Protein AF-A0AAV2PZB2-F1 (afdb_monomer)

Secondary structure (DSSP, 8-state):
-----EEEEEEEEEESSS----EEEEEEEETTT---BSSGGGPPEEEEEE-TT--TTSS-TTS--GGGTTTEEEEEES--SS-HHHHHHHHHHTT-SEEEEESSPP-----S---SEEEEE-HHHHHHHHSSSSEEEEEE--TTHHHHHHHHHHHHHHHHHHHHHHHHHHHHHHHHTT-

Nearest PDB structures (foldseek):
  7eox-assembly2_B  TM=6.757E-01  e=2.616E-04  Euphorbia resinifera
  3icu-assembly1_A-2  TM=6.081E-01  e=8.387E-05  Homo sapiens
  3i74-assembly1_A  TM=5.694E-01  e=3.490E-03  Solanum lycopersicum
  3i74-assembly1_B  TM=5.393E-01  e=5.432E-03  Solanum lycopersicum
  3i6s-assembly1_B  TM=5.201E-01  e=7.451E-03  Solanum lycopersicum

Radius of gyration: 23.56 Å; Cα contacts (8 Å, |Δi|>4): 289; chains: 1; bounding box: 70×25×71 Å

Solvent-accessible surface area (backbone atoms only — not comparable to full-atom values): 10134 Å² total; per-residue (Å²): 127,69,80,84,50,75,37,79,34,36,35,41,32,35,48,72,69,98,51,87,63,67,46,79,40,72,26,40,28,36,62,85,47,24,85,53,22,60,46,79,90,66,39,63,68,28,42,68,35,88,38,67,88,55,64,76,73,48,92,65,80,80,82,68,66,57,82,72,38,49,58,14,34,35,33,33,59,27,73,69,97,53,58,68,64,60,51,48,50,52,42,48,74,39,46,25,55,23,41,33,28,27,59,57,85,59,82,85,84,63,79,71,92,61,94,43,32,42,34,36,32,47,60,72,55,52,54,62,52,65,72,44,96,48,40,29,40,20,44,33,33,50,82,52,68,66,52,52,60,53,49,53,54,51,52,52,52,49,55,53,50,52,50,52,52,53,53,50,51,51,54,57,54,54,60,67,77,72,115

Mean predicted aligned error: 10.5 Å

Structure (mmCIF, N/CA/C/O backbone):
data_AF-A0AAV2PZB2-F1
#
_entry.id   AF-A0AAV2PZB2-F1
#
loop_
_atom_site.group_PDB
_atom_site.id
_atom_site.type_symbol
_atom_site.label_atom_id
_atom_site.label_alt_id
_atom_site.label_comp_id
_atom_site.label_asym_id
_atom_site.label_entity_id
_atom_site.label_seq_id
_atom_site.pdbx_PDB_ins_code
_atom_site.Cartn_x
_atom_site.Cartn_y
_atom_site.Cartn_z
_atom_site.occupancy
_atom_site.B_iso_or_equiv
_atom_site.auth_seq_id
_atom_site.auth_comp_id
_atom_site.auth_asym_id
_atom_site.auth_atom_id
_atom_site.pdbx_PDB_model_num
ATOM 1 N N . ALA A 1 1 ? 17.467 -8.926 14.192 1.00 48.28 1 ALA A N 1
ATOM 2 C CA . ALA A 1 1 ? 16.341 -8.053 13.811 1.00 48.28 1 ALA A CA 1
ATOM 3 C C . ALA A 1 1 ? 15.966 -8.369 12.369 1.00 48.28 1 ALA A C 1
ATOM 5 O O . ALA A 1 1 ? 16.869 -8.411 11.539 1.00 48.28 1 ALA A O 1
ATOM 6 N N . ARG A 1 2 ? 14.695 -8.672 12.068 1.00 50.72 2 ARG A N 1
ATOM 7 C CA . ARG A 1 2 ? 14.239 -8.742 10.672 1.00 50.72 2 ARG A CA 1
ATOM 8 C C . ARG A 1 2 ? 14.172 -7.303 10.157 1.00 50.72 2 ARG A C 1
ATOM 10 O O . ARG A 1 2 ? 13.574 -6.456 10.806 1.00 50.72 2 ARG A O 1
ATOM 17 N N . SER A 1 3 ? 14.856 -7.016 9.055 1.00 58.94 3 SER A N 1
ATOM 18 C CA . SER A 1 3 ? 14.742 -5.725 8.377 1.00 58.94 3 SER A CA 1
ATOM 19 C C . SER A 1 3 ? 13.502 -5.781 7.494 1.00 58.94 3 SER A C 1
ATOM 21 O O . SER A 1 3 ? 13.347 -6.714 6.705 1.00 58.94 3 SER A O 1
ATOM 23 N N . TYR A 1 4 ? 12.591 -4.831 7.673 1.00 68.69 4 TYR A N 1
ATOM 24 C CA . TYR A 1 4 ? 11.436 -4.693 6.802 1.00 68.69 4 TYR A CA 1
ATOM 25 C C . TYR A 1 4 ? 11.859 -4.020 5.496 1.00 68.69 4 TYR A C 1
ATOM 27 O O . TYR A 1 4 ? 12.285 -2.866 5.498 1.00 68.69 4 TYR A O 1
ATOM 35 N N . ASP A 1 5 ? 11.762 -4.769 4.396 1.00 77.44 5 ASP A N 1
ATOM 36 C CA . ASP A 1 5 ? 12.094 -4.299 3.051 1.00 77.44 5 ASP A CA 1
ATOM 37 C C . ASP A 1 5 ? 10.873 -3.602 2.435 1.00 77.44 5 ASP A C 1
ATOM 39 O O . ASP A 1 5 ? 9.826 -4.221 2.201 1.00 77.44 5 ASP A O 1
ATOM 43 N N . TRP A 1 6 ? 10.996 -2.295 2.218 1.00 81.00 6 TRP A N 1
ATOM 44 C CA . TRP A 1 6 ? 9.964 -1.486 1.581 1.00 81.00 6 TRP A CA 1
ATOM 45 C C . TRP A 1 6 ? 10.167 -1.491 0.076 1.00 81.00 6 TRP A C 1
ATOM 47 O O . TRP A 1 6 ? 11.199 -1.040 -0.422 1.00 81.00 6 TRP A O 1
ATOM 57 N N . ARG A 1 7 ? 9.149 -1.927 -0.663 1.00 84.69 7 ARG A N 1
ATOM 58 C CA . ARG A 1 7 ? 9.173 -1.936 -2.127 1.00 84.69 7 ARG A CA 1
ATOM 59 C C . ARG A 1 7 ? 8.118 -1.015 -2.695 1.00 84.69 7 ARG A C 1
ATOM 61 O O . ARG A 1 7 ? 7.058 -0.819 -2.105 1.00 84.69 7 ARG A O 1
ATOM 68 N N . ALA A 1 8 ? 8.428 -0.434 -3.846 1.00 86.50 8 ALA A N 1
ATOM 69 C CA . ALA A 1 8 ? 7.443 0.294 -4.624 1.00 86.50 8 ALA A CA 1
ATOM 70 C C . ALA A 1 8 ? 6.483 -0.698 -5.292 1.00 86.50 8 ALA A C 1
ATOM 72 O O . ALA A 1 8 ? 6.887 -1.764 -5.758 1.00 86.50 8 ALA A O 1
ATOM 73 N N . GLY A 1 9 ? 5.215 -0.327 -5.334 1.00 87.69 9 GLY A N 1
ATOM 74 C CA . GLY A 1 9 ? 4.161 -1.025 -6.044 1.00 87.69 9 GLY A CA 1
ATOM 75 C C . GLY A 1 9 ? 3.128 -0.034 -6.563 1.00 87.69 9 GLY A C 1
ATOM 76 O O . GLY A 1 9 ? 3.238 1.185 -6.384 1.00 87.69 9 GLY A O 1
ATOM 77 N N . ILE A 1 10 ? 2.109 -0.586 -7.199 1.00 89.38 10 ILE A N 1
ATOM 78 C CA . ILE A 1 10 ? 0.967 0.130 -7.736 1.00 89.38 10 ILE A CA 1
ATOM 79 C C . ILE A 1 10 ? -0.262 -0.249 -6.909 1.00 89.38 10 ILE A C 1
ATOM 81 O O . ILE A 1 10 ? -0.540 -1.418 -6.652 1.00 89.38 10 ILE A O 1
ATOM 85 N N . LEU A 1 11 ? -1.013 0.757 -6.491 1.00 90.31 11 LEU A N 1
ATOM 86 C CA . LEU A 1 11 ? -2.336 0.609 -5.920 1.00 90.31 11 LEU A CA 1
ATOM 87 C C . LEU A 1 11 ? -3.348 0.924 -7.021 1.00 90.31 11 LEU A C 1
ATOM 89 O O . LEU A 1 11 ? -3.515 2.087 -7.399 1.00 90.31 11 LEU A O 1
ATOM 93 N N . ASN A 1 12 ? -3.990 -0.113 -7.546 1.00 91.06 12 ASN A N 1
ATOM 94 C C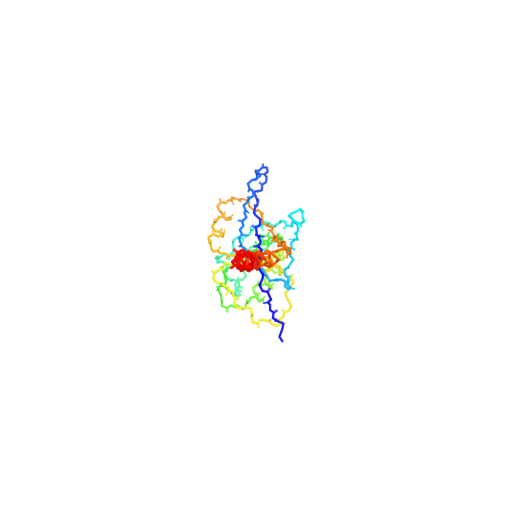A . ASN A 1 12 ? -5.065 0.032 -8.518 1.00 91.06 12 ASN A CA 1
ATOM 95 C C . ASN A 1 12 ? -6.346 0.357 -7.763 1.00 91.06 12 ASN A C 1
ATOM 97 O O . ASN A 1 12 ? -6.714 -0.368 -6.844 1.00 91.06 12 ASN A O 1
ATOM 101 N N . SER A 1 13 ? -7.024 1.433 -8.144 1.00 90.00 13 SER A N 1
ATOM 102 C CA . SER A 1 13 ? -8.353 1.764 -7.653 1.00 90.00 13 SER A CA 1
ATOM 103 C C . SER A 1 13 ? -9.385 1.560 -8.749 1.00 90.00 13 SER A C 1
ATOM 105 O O . SER A 1 13 ? -9.132 1.884 -9.909 1.00 90.00 13 SER A O 1
ATOM 107 N N . ARG A 1 14 ? -10.553 1.038 -8.382 1.00 87.81 14 ARG A N 1
ATOM 108 C CA . ARG A 1 14 ? -11.705 0.894 -9.276 1.00 87.81 14 ARG A CA 1
ATOM 109 C C . ARG A 1 14 ? -12.980 1.343 -8.573 1.00 87.81 14 ARG A C 1
ATOM 111 O O . ARG A 1 14 ? -13.103 1.185 -7.358 1.00 87.81 14 ARG A O 1
ATOM 118 N N . GLY A 1 15 ? -13.905 1.920 -9.335 1.00 80.25 15 GLY A N 1
ATOM 119 C CA . GLY A 1 15 ? -15.236 2.257 -8.834 1.00 80.25 15 GLY A CA 1
ATOM 120 C C . GLY A 1 15 ? -16.069 1.001 -8.573 1.00 80.25 15 GLY A C 1
ATOM 121 O O . GLY A 1 15 ? -15.921 -0.009 -9.264 1.00 80.25 15 GLY A O 1
ATOM 122 N N . PHE A 1 16 ? -16.945 1.058 -7.574 1.00 67.81 16 PHE A N 1
ATOM 123 C CA . PHE A 1 16 ? -17.898 -0.010 -7.291 1.00 67.81 16 PHE A CA 1
ATOM 124 C C . PHE A 1 16 ? -19.043 0.039 -8.314 1.00 67.81 16 PHE A C 1
ATOM 126 O O . PHE A 1 16 ? -19.902 0.914 -8.249 1.00 67.81 16 PHE A O 1
ATOM 133 N N . GLY A 1 17 ? -19.042 -0.895 -9.268 1.00 58.34 17 GLY A N 1
ATOM 134 C CA . GLY A 1 17 ? -20.056 -0.988 -10.324 1.00 58.34 17 GLY A CA 1
ATOM 135 C C . GLY A 1 17 ? -19.685 -0.250 -11.618 1.00 58.34 17 GLY A C 1
ATOM 136 O O . GLY A 1 17 ? -19.534 0.965 -11.640 1.00 58.34 17 GLY A O 1
ATOM 137 N N . GLU A 1 18 ? -19.552 -1.037 -12.690 1.00 50.53 18 GLU A N 1
ATOM 138 C CA . GLU A 1 18 ? -19.674 -0.747 -14.137 1.00 50.53 18 GLU A CA 1
ATOM 139 C C . GLU A 1 18 ? -18.960 0.453 -14.800 1.00 50.53 18 GLU A C 1
ATOM 141 O O . GLU A 1 18 ? -18.954 0.533 -16.027 1.00 50.53 18 GLU A O 1
ATOM 146 N N . TYR A 1 19 ? -18.268 1.329 -14.072 1.00 52.88 19 TYR A N 1
ATOM 147 C CA . TYR A 1 19 ? -17.404 2.343 -14.680 1.00 52.88 19 TYR A CA 1
ATOM 148 C C . TYR A 1 19 ? -15.935 1.913 -14.609 1.00 52.88 19 TYR A C 1
ATOM 150 O O . TYR A 1 19 ? -15.302 1.944 -13.554 1.00 52.88 19 TYR A O 1
ATOM 158 N N . ASN A 1 20 ? -15.395 1.535 -15.774 1.00 60.09 20 ASN A N 1
ATOM 159 C CA . ASN A 1 20 ? -14.020 1.078 -16.040 1.00 60.09 20 ASN A CA 1
ATOM 160 C C . ASN A 1 20 ? -12.916 2.125 -15.765 1.00 60.09 20 ASN A C 1
ATOM 162 O O . ASN A 1 20 ? -11.813 2.016 -16.300 1.00 60.09 20 ASN A O 1
ATOM 166 N N . GLU A 1 21 ? -13.171 3.161 -14.966 1.00 67.25 21 GLU A N 1
ATOM 167 C CA . GLU A 1 21 ? -12.135 4.128 -14.607 1.00 67.25 21 GLU A CA 1
ATOM 168 C C . GLU A 1 21 ? -11.239 3.569 -13.506 1.00 67.25 21 GLU A C 1
ATOM 170 O O . GLU A 1 21 ? -11.388 3.865 -12.314 1.00 67.25 21 GLU A O 1
ATOM 175 N N . THR A 1 22 ? -10.276 2.761 -13.937 1.00 79.69 22 THR A N 1
ATOM 176 C CA . THR A 1 22 ? -9.169 2.321 -13.103 1.00 79.69 22 THR A CA 1
ATOM 177 C C . THR A 1 22 ? -8.164 3.454 -12.952 1.00 79.69 22 THR A C 1
ATOM 179 O O . THR A 1 22 ? -7.661 3.980 -13.946 1.00 79.69 22 THR A O 1
ATOM 182 N N . SER A 1 23 ? -7.854 3.849 -11.721 1.00 86.88 23 SER A N 1
ATOM 183 C CA . SER A 1 23 ? -6.781 4.808 -11.442 1.00 86.88 23 SER A CA 1
ATOM 184 C C . SER A 1 23 ? -5.627 4.094 -10.757 1.00 86.88 23 SER A C 1
ATOM 186 O O . SER A 1 23 ? -5.837 3.259 -9.884 1.00 86.88 23 SER A O 1
ATOM 188 N N . GLN A 1 24 ? -4.404 4.419 -11.155 1.00 90.06 24 GLN A N 1
ATOM 189 C CA . GLN A 1 24 ? -3.202 3.805 -10.603 1.00 90.06 24 GLN A CA 1
ATOM 190 C C . GLN A 1 24 ? -2.475 4.809 -9.721 1.00 90.06 24 GLN A C 1
ATOM 192 O O . GLN A 1 24 ? -2.267 5.961 -10.112 1.00 90.06 24 GLN A O 1
ATOM 197 N N . PHE A 1 25 ? -2.075 4.371 -8.534 1.00 90.31 25 PHE A N 1
ATOM 198 C CA . PHE A 1 25 ? -1.340 5.198 -7.587 1.00 90.31 25 PHE A CA 1
ATOM 199 C C . PHE A 1 25 ? -0.075 4.500 -7.116 1.00 90.31 25 PHE A C 1
ATOM 201 O O . PHE A 1 25 ? -0.032 3.280 -7.012 1.00 90.31 25 PHE A O 1
ATOM 208 N N . CYS A 1 26 ? 0.953 5.270 -6.775 1.00 88.75 26 CYS A N 1
ATOM 209 C CA . CYS A 1 26 ? 2.148 4.710 -6.157 1.00 88.75 26 CYS A CA 1
ATOM 210 C C . CYS A 1 26 ? 1.870 4.346 -4.695 1.00 88.75 26 CYS A C 1
ATOM 212 O O . CYS A 1 26 ? 1.283 5.136 -3.947 1.00 88.75 26 CYS A O 1
ATOM 214 N N . VAL A 1 27 ? 2.353 3.178 -4.285 1.00 90.44 27 VAL A N 1
ATOM 215 C CA . VAL A 1 27 ? 2.318 2.707 -2.899 1.00 90.44 27 VAL A CA 1
ATOM 216 C C . VAL A 1 27 ? 3.666 2.094 -2.546 1.00 90.44 27 VAL A C 1
ATOM 218 O O . VAL A 1 27 ? 4.275 1.401 -3.358 1.00 90.44 27 VAL A O 1
ATOM 221 N N . HIS A 1 28 ? 4.145 2.347 -1.334 1.00 89.31 28 HIS A N 1
ATOM 222 C CA . HIS A 1 28 ? 5.279 1.619 -0.776 1.00 89.31 28 HIS A CA 1
ATOM 223 C C . HIS A 1 28 ? 4.743 0.550 0.159 1.00 89.31 28 HIS A C 1
ATOM 225 O O . HIS A 1 28 ? 4.126 0.878 1.164 1.00 89.31 28 HIS A O 1
ATOM 231 N N . TYR A 1 29 ? 4.937 -0.719 -0.166 1.00 87.94 29 TYR A N 1
ATOM 232 C CA . TYR A 1 29 ? 4.427 -1.822 0.640 1.00 87.94 29 TYR A CA 1
ATOM 233 C C . TYR A 1 29 ? 5.569 -2.605 1.271 1.00 87.94 29 TYR A C 1
ATOM 235 O O . TYR A 1 29 ? 6.701 -2.611 0.779 1.00 87.94 29 TYR A O 1
ATOM 243 N N . CYS A 1 30 ? 5.271 -3.250 2.393 1.00 85.44 30 CYS A N 1
ATOM 244 C CA . CYS A 1 30 ? 6.248 -4.072 3.080 1.00 85.44 30 CYS A CA 1
ATOM 245 C C . CYS A 1 30 ? 6.268 -5.479 2.468 1.00 85.44 30 CYS A C 1
ATOM 247 O O . CYS A 1 30 ? 5.369 -6.281 2.714 1.00 85.44 30 CYS A O 1
ATOM 249 N N . TYR A 1 31 ? 7.292 -5.785 1.669 1.00 80.75 31 TYR A N 1
ATOM 250 C CA . TYR A 1 31 ? 7.358 -7.022 0.875 1.00 80.75 31 TYR A CA 1
ATOM 251 C C . TYR A 1 31 ? 7.361 -8.301 1.726 1.00 80.75 31 TYR A C 1
ATOM 253 O O . TYR A 1 31 ? 6.897 -9.347 1.285 1.00 80.75 31 TYR A O 1
ATOM 261 N N . ASN A 1 32 ? 7.855 -8.218 2.961 1.00 77.38 32 ASN A N 1
ATOM 262 C CA . ASN A 1 32 ? 8.007 -9.384 3.829 1.00 77.38 32 ASN A CA 1
ATOM 263 C C . ASN A 1 32 ? 6.691 -9.857 4.471 1.00 77.38 32 ASN A C 1
ATOM 265 O O . ASN A 1 32 ? 6.640 -10.984 4.954 1.00 77.38 32 ASN A O 1
ATOM 269 N N . VAL A 1 33 ? 5.666 -9.001 4.523 1.00 77.50 33 VAL A N 1
ATOM 270 C CA . VAL A 1 33 ? 4.399 -9.267 5.240 1.00 77.50 33 VAL A CA 1
ATOM 271 C C . VAL A 1 33 ? 3.166 -9.073 4.363 1.00 77.50 33 VAL A C 1
ATOM 273 O O . VAL A 1 33 ? 2.141 -9.711 4.581 1.00 77.50 33 VAL A O 1
ATOM 276 N N . SER A 1 34 ? 3.262 -8.224 3.343 1.00 81.31 34 SER A N 1
ATOM 277 C CA . SER A 1 34 ? 2.161 -7.924 2.436 1.00 81.31 34 SER A CA 1
ATOM 278 C C . SER A 1 34 ? 2.205 -8.817 1.204 1.00 81.31 34 SER A C 1
ATOM 280 O O . SER A 1 34 ? 3.241 -8.945 0.552 1.00 81.31 34 SER A O 1
ATOM 282 N N . TYR A 1 35 ? 1.049 -9.352 0.820 1.00 79.62 35 TYR A N 1
ATOM 283 C CA . TYR A 1 35 ? 0.882 -9.984 -0.484 1.00 79.62 35 TYR A CA 1
ATOM 284 C C . TYR A 1 35 ? 0.521 -8.926 -1.531 1.00 79.62 35 TYR A C 1
ATOM 286 O O . TYR A 1 35 ? -0.511 -8.264 -1.421 1.00 79.62 35 TYR A O 1
ATOM 294 N N . ALA A 1 36 ? 1.361 -8.789 -2.553 1.00 82.31 36 ALA A N 1
ATOM 295 C CA . ALA A 1 36 ? 1.074 -8.004 -3.747 1.00 82.31 36 ALA A CA 1
ATOM 296 C C . ALA A 1 36 ? 0.947 -8.954 -4.941 1.00 82.31 36 ALA A C 1
ATOM 298 O O . ALA A 1 36 ? 1.795 -9.830 -5.126 1.00 82.31 36 ALA A O 1
ATOM 299 N N . ALA A 1 37 ? -0.110 -8.796 -5.739 1.00 84.94 37 ALA A N 1
ATOM 300 C CA . ALA A 1 37 ? -0.279 -9.608 -6.937 1.00 84.94 37 ALA A CA 1
ATOM 301 C C . ALA A 1 37 ? 0.788 -9.238 -7.976 1.00 84.94 37 ALA A C 1
ATOM 303 O O . ALA A 1 37 ? 1.108 -8.060 -8.152 1.00 84.94 37 ALA A O 1
ATOM 304 N N . LYS A 1 38 ? 1.336 -10.249 -8.655 1.00 83.19 38 LYS A N 1
ATOM 305 C CA . LYS A 1 38 ? 2.352 -10.064 -9.704 1.00 83.19 38 LYS A CA 1
ATOM 306 C C . LYS A 1 38 ? 1.744 -9.677 -11.045 1.00 83.19 38 LYS A C 1
ATOM 308 O O . LYS A 1 38 ? 2.411 -9.030 -11.844 1.00 83.19 38 LYS A O 1
ATOM 313 N N . GLU A 1 39 ? 0.493 -10.072 -11.262 1.00 81.50 39 GLU A N 1
ATOM 314 C CA . GLU A 1 39 ? -0.310 -9.797 -12.449 1.00 81.50 39 GLU A CA 1
ATOM 315 C C . GLU A 1 39 ? -1.589 -9.064 -12.034 1.00 81.50 39 GLU A C 1
ATOM 317 O O . GLU A 1 39 ? -2.123 -9.308 -10.952 1.00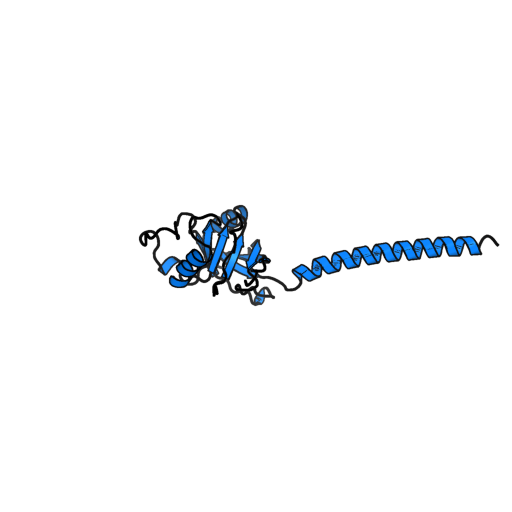 81.50 39 GLU A O 1
ATOM 322 N N . ASP A 1 40 ? -2.090 -8.171 -12.889 1.00 79.31 40 ASP A N 1
ATOM 323 C CA . ASP A 1 40 ? -3.296 -7.381 -12.594 1.00 79.31 40 ASP A CA 1
ATOM 324 C C . ASP A 1 40 ? -4.552 -8.267 -12.458 1.00 79.31 40 ASP A C 1
ATOM 326 O O . ASP A 1 40 ? -5.445 -7.994 -11.658 1.00 79.31 40 ASP A O 1
ATOM 330 N N . ALA A 1 41 ? -4.591 -9.391 -13.181 1.00 82.31 41 ALA A N 1
ATOM 331 C CA . ALA A 1 41 ? -5.691 -10.354 -13.128 1.00 82.31 41 ALA A CA 1
ATOM 332 C C . ALA A 1 41 ? -5.842 -11.038 -11.755 1.00 82.31 41 ALA A C 1
ATOM 334 O O . ALA A 1 41 ? -6.952 -11.410 -11.374 1.00 82.31 41 ALA A O 1
ATOM 335 N N . ASP A 1 42 ? -4.748 -11.157 -10.997 1.00 85.69 42 ASP A N 1
ATOM 336 C CA . ASP A 1 42 ? -4.715 -11.816 -9.686 1.00 85.69 42 ASP A CA 1
ATOM 337 C C . ASP A 1 42 ? -4.925 -10.836 -8.520 1.00 85.69 42 ASP A C 1
ATOM 339 O O . ASP A 1 42 ? -4.877 -11.213 -7.341 1.00 85.69 42 ASP A O 1
ATOM 343 N N . VAL A 1 43 ? -5.141 -9.554 -8.827 1.00 86.94 43 VAL A N 1
ATOM 344 C CA . VAL A 1 43 ? -5.286 -8.508 -7.820 1.00 86.94 43 VAL A CA 1
ATOM 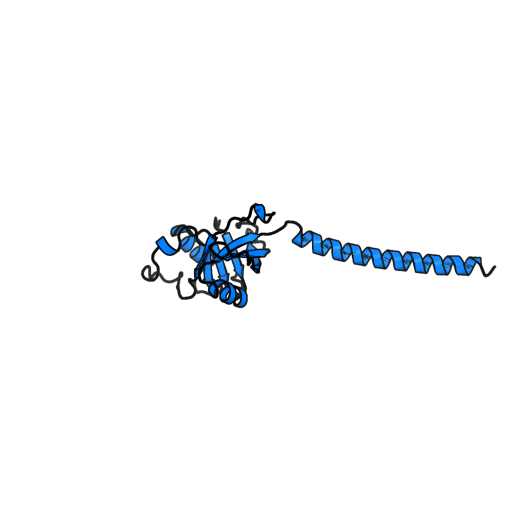345 C C . VAL A 1 43 ? -6.563 -8.727 -7.014 1.00 86.94 43 VAL A C 1
ATOM 347 O O . VAL A 1 43 ? -7.683 -8.715 -7.527 1.00 86.94 43 VAL A O 1
ATOM 350 N N . ARG A 1 44 ? -6.394 -8.865 -5.696 1.00 88.50 44 ARG A N 1
ATOM 351 C CA . ARG A 1 44 ? -7.509 -8.841 -4.748 1.00 88.50 44 ARG A CA 1
ATOM 352 C C . ARG A 1 44 ? -7.858 -7.405 -4.403 1.00 88.50 44 ARG A C 1
ATOM 354 O O . ARG A 1 44 ? -7.004 -6.651 -3.940 1.00 88.50 44 ARG A O 1
ATOM 361 N N . TYR A 1 45 ? -9.123 -7.070 -4.607 1.00 89.50 45 TYR A N 1
ATOM 362 C CA . TYR A 1 45 ? -9.672 -5.754 -4.337 1.00 89.50 45 TYR A CA 1
ATOM 363 C C . TYR A 1 45 ? -10.372 -5.744 -2.981 1.00 89.50 45 TYR A C 1
ATOM 365 O O . TYR A 1 45 ? -11.150 -6.644 -2.666 1.00 89.50 45 TYR A O 1
ATOM 373 N N . TYR A 1 46 ? -10.088 -4.715 -2.192 1.00 90.62 46 TYR A N 1
ATOM 374 C CA . TYR A 1 46 ? -10.702 -4.481 -0.892 1.00 90.62 46 TYR A CA 1
ATOM 375 C C . TYR A 1 46 ? -11.314 -3.085 -0.870 1.00 90.62 46 TYR A C 1
ATOM 377 O O . TYR A 1 46 ? -10.730 -2.133 -1.392 1.00 90.62 46 TYR A O 1
ATOM 385 N N . GLY A 1 47 ? -12.474 -2.948 -0.232 1.00 90.25 47 GLY A N 1
ATOM 386 C CA . GLY A 1 47 ? -13.035 -1.632 0.055 1.00 90.25 47 GLY A CA 1
ATOM 387 C C . GLY A 1 47 ? -12.115 -0.841 0.983 1.00 90.25 47 GLY A C 1
ATOM 388 O O . GLY A 1 47 ? -11.374 -1.422 1.779 1.00 90.25 47 GLY A O 1
ATOM 389 N N . ILE A 1 48 ? -12.173 0.483 0.901 1.00 90.69 48 ILE A N 1
ATOM 390 C CA . ILE A 1 48 ? -11.396 1.362 1.777 1.00 90.69 48 ILE A CA 1
ATOM 391 C C . ILE A 1 48 ? -12.278 1.891 2.910 1.00 90.69 48 ILE A C 1
ATOM 393 O O . I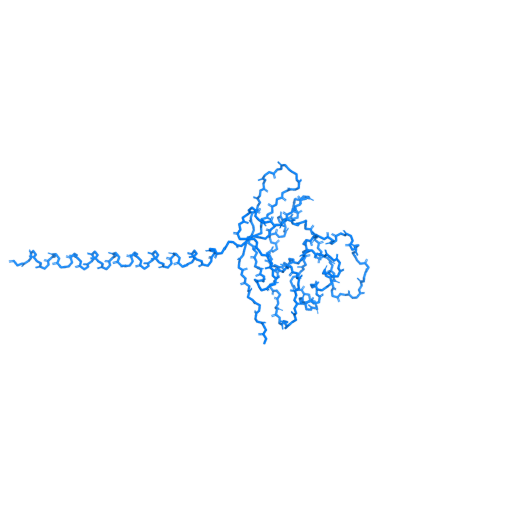LE A 1 48 ? -13.478 2.108 2.738 1.00 90.69 48 ILE A O 1
ATOM 397 N N . TYR A 1 49 ? -11.678 2.107 4.077 1.00 90.62 49 TYR A N 1
ATOM 398 C CA . TYR A 1 49 ? -12.276 2.866 5.165 1.00 90.62 49 TYR A CA 1
ATOM 399 C C . TYR A 1 49 ? -11.323 3.977 5.617 1.00 90.62 49 TYR A C 1
ATOM 401 O O . TYR A 1 49 ? -10.163 3.707 5.937 1.00 90.62 49 TYR A O 1
ATOM 409 N N . ASP A 1 50 ? -11.805 5.223 5.620 1.00 89.56 50 ASP A N 1
ATOM 410 C CA . ASP A 1 50 ? -11.035 6.365 6.114 1.00 89.56 50 ASP A CA 1
ATOM 411 C C . ASP A 1 50 ? -11.120 6.442 7.637 1.00 89.56 50 ASP A C 1
ATOM 413 O O . ASP A 1 50 ? -12.180 6.728 8.189 1.00 89.56 50 ASP A O 1
ATOM 417 N N . ALA A 1 51 ? -10.004 6.172 8.312 1.00 88.06 51 ALA A N 1
ATOM 418 C CA . ALA A 1 51 ? -9.903 6.210 9.766 1.00 88.06 51 ALA A CA 1
ATOM 419 C C . ALA A 1 51 ? -8.903 7.272 10.241 1.00 88.06 51 ALA A C 1
ATOM 421 O O . ALA A 1 51 ? -8.245 7.106 11.264 1.00 88.06 51 ALA A O 1
ATOM 422 N N . MET A 1 52 ? -8.766 8.370 9.499 1.00 86.62 52 MET A N 1
ATOM 423 C CA . MET A 1 52 ? -7.803 9.427 9.831 1.00 86.62 52 MET A CA 1
ATOM 424 C C . MET A 1 52 ? -8.109 10.162 11.129 1.00 86.62 52 MET A C 1
ATOM 426 O O . MET A 1 52 ? -7.183 10.578 11.819 1.00 86.62 52 MET A O 1
ATOM 430 N N . ASP A 1 53 ? -9.389 10.268 11.477 1.00 84.25 53 ASP A N 1
ATOM 431 C CA . ASP A 1 53 ? -9.835 10.883 12.728 1.00 84.25 53 ASP A CA 1
ATOM 432 C C . ASP A 1 53 ? -9.817 9.892 13.904 1.00 84.25 53 ASP A C 1
ATOM 434 O O . ASP A 1 53 ? -10.139 10.247 15.039 1.00 84.25 53 ASP A O 1
ATOM 438 N N . TRP A 1 54 ? -9.454 8.630 13.651 1.00 84.62 54 TRP A N 1
ATOM 439 C CA . TRP A 1 54 ? -9.418 7.601 14.675 1.00 84.62 54 TRP A CA 1
ATOM 440 C C . TRP A 1 54 ? -8.072 7.566 15.390 1.00 84.62 54 TRP A C 1
ATOM 442 O O . TRP A 1 54 ? -7.051 7.166 14.827 1.00 84.62 54 TRP A O 1
ATOM 452 N N . ASP A 1 55 ? -8.090 7.889 16.682 1.00 81.56 55 ASP A N 1
ATOM 453 C CA . ASP A 1 55 ? -6.950 7.642 17.560 1.00 81.56 55 ASP A CA 1
ATOM 454 C C . ASP A 1 55 ? -6.901 6.171 18.005 1.00 81.56 55 ASP A C 1
ATOM 456 O O . ASP A 1 55 ? -7.352 5.805 19.094 1.00 81.56 55 ASP A O 1
ATOM 460 N N . ILE A 1 56 ? -6.335 5.329 17.139 1.00 80.19 56 ILE A N 1
ATOM 461 C CA . ILE A 1 56 ? -6.133 3.882 17.353 1.00 80.19 56 ILE A CA 1
ATOM 462 C C . ILE A 1 56 ? -5.304 3.586 18.602 1.00 80.19 56 ILE A C 1
ATOM 464 O O . ILE A 1 56 ? -5.452 2.531 19.212 1.00 80.19 56 ILE A O 1
ATOM 468 N N . CYS A 1 57 ? -4.422 4.511 18.973 1.00 80.56 57 CYS A N 1
ATOM 469 C CA . CYS A 1 57 ? -3.525 4.356 20.107 1.00 80.56 57 CYS A CA 1
ATOM 470 C C . CYS A 1 57 ? -4.214 4.670 21.442 1.00 80.56 57 CYS A C 1
ATOM 472 O O . CYS A 1 57 ? -3.677 4.353 22.504 1.00 80.56 57 CYS A O 1
ATOM 474 N N . SER A 1 58 ? -5.380 5.317 21.415 1.00 77.62 58 SER A N 1
ATOM 475 C CA . SER A 1 58 ? -6.145 5.592 22.622 1.00 77.62 58 SER A CA 1
ATOM 476 C C . SER A 1 58 ? -6.954 4.360 23.036 1.00 77.62 58 SER A C 1
ATOM 478 O O . SER A 1 58 ? -7.646 3.746 22.230 1.00 77.62 58 SER A O 1
ATOM 480 N N . ASN A 1 59 ? -6.960 4.035 24.331 1.00 62.84 59 ASN A N 1
ATOM 481 C CA . ASN A 1 59 ? -7.820 2.986 24.913 1.00 62.84 59 ASN A CA 1
ATOM 482 C C . ASN A 1 59 ? -9.334 3.304 24.833 1.00 62.84 59 ASN A C 1
ATOM 484 O O . ASN A 1 59 ? -10.154 2.633 25.458 1.00 62.84 59 ASN A O 1
ATOM 488 N N . SER A 1 60 ? -9.723 4.342 24.091 1.00 58.06 60 SER A N 1
ATOM 489 C CA . SER A 1 60 ? -11.108 4.705 23.836 1.00 58.06 60 SER A CA 1
ATOM 490 C C . SER A 1 60 ? -11.676 3.787 22.751 1.00 58.06 60 SER A C 1
ATOM 492 O O . SER A 1 60 ? -11.643 4.085 21.559 1.00 58.06 60 SER A O 1
ATOM 494 N N . THR A 1 61 ? -12.281 2.680 23.171 1.00 53.78 61 THR A N 1
ATOM 495 C CA . THR A 1 61 ? -13.047 1.745 22.326 1.00 53.78 61 THR A CA 1
ATOM 496 C C . THR A 1 61 ? -14.326 2.343 21.715 1.00 53.78 61 THR A C 1
ATOM 498 O O . THR A 1 61 ? -15.094 1.629 21.076 1.00 53.78 61 THR A O 1
ATOM 501 N N . ASN A 1 62 ? -14.577 3.645 21.883 1.00 54.78 62 ASN A N 1
ATOM 502 C CA . ASN A 1 62 ? -15.877 4.261 21.616 1.00 54.78 62 ASN A CA 1
ATOM 503 C C . ASN A 1 62 ? -16.034 4.899 20.228 1.00 54.78 62 ASN A C 1
ATOM 505 O O . ASN A 1 62 ? -17.124 5.378 19.924 1.00 54.78 62 ASN A O 1
ATOM 509 N N . SER A 1 63 ? -14.999 4.948 19.387 1.00 59.56 63 SER A N 1
ATOM 510 C CA . SER A 1 63 ? -15.073 5.753 18.158 1.00 59.56 63 SER A CA 1
ATOM 511 C C . SER A 1 63 ? -15.494 4.995 16.897 1.00 59.56 63 SER A C 1
ATOM 513 O O . SER A 1 63 ? -15.935 5.646 15.955 1.00 59.56 63 SER A O 1
ATOM 515 N N . ILE A 1 64 ? -15.387 3.657 16.831 1.00 69.06 64 ILE A N 1
ATOM 516 C CA . ILE A 1 64 ? -15.657 2.908 15.586 1.00 69.06 64 ILE A CA 1
ATOM 517 C C . ILE A 1 64 ? -16.448 1.623 15.816 1.00 69.06 64 ILE A C 1
ATOM 519 O O . ILE A 1 64 ? -16.147 0.821 16.696 1.00 69.06 64 ILE A O 1
ATOM 523 N N . ASN A 1 65 ? -17.434 1.393 14.945 1.00 72.62 65 ASN A N 1
ATOM 524 C CA . ASN A 1 65 ? -18.145 0.125 14.860 1.00 72.62 65 ASN A CA 1
ATOM 525 C C . ASN A 1 65 ? -17.291 -0.918 14.098 1.00 72.62 65 ASN A C 1
ATOM 527 O O . ASN A 1 65 ? -17.002 -0.705 12.915 1.00 72.62 65 ASN A O 1
ATOM 531 N N . PRO A 1 66 ? -16.955 -2.066 14.721 1.00 69.44 66 PRO A N 1
ATOM 532 C CA . PRO A 1 66 ? -16.154 -3.147 14.132 1.00 69.44 66 PRO A CA 1
ATOM 533 C C . PRO A 1 66 ? -16.600 -3.580 12.733 1.00 69.44 66 PRO A C 1
ATOM 535 O O . PRO A 1 66 ? -15.781 -3.915 11.882 1.00 69.44 66 PRO A O 1
ATOM 538 N N . LYS A 1 67 ? -17.912 -3.533 12.470 1.00 74.56 67 LYS A N 1
ATOM 539 C CA . LYS A 1 67 ? -18.498 -3.950 11.189 1.00 74.56 67 LYS A CA 1
ATOM 540 C C . LYS A 1 67 ? -18.059 -3.089 10.003 1.00 74.56 67 LYS A C 1
ATOM 542 O O . LYS A 1 67 ? -18.178 -3.530 8.867 1.00 74.56 67 LYS A O 1
ATOM 547 N N . HIS A 1 68 ? -17.577 -1.866 10.234 1.00 78.69 68 HIS A N 1
ATOM 548 C CA . HIS A 1 68 ? -17.101 -1.005 9.149 1.00 78.69 68 HIS A CA 1
ATOM 549 C C . HIS A 1 68 ? -15.687 -1.348 8.676 1.00 78.69 68 HIS A C 1
ATOM 551 O O . HIS A 1 68 ? -15.339 -0.947 7.566 1.00 78.69 68 HIS A O 1
ATOM 557 N N . LEU A 1 69 ? -14.917 -2.088 9.480 1.00 82.75 69 LEU A N 1
ATOM 558 C CA . LEU A 1 69 ? -13.521 -2.449 9.217 1.00 82.75 69 LEU A CA 1
ATOM 559 C C . LEU A 1 69 ? -13.378 -3.833 8.566 1.00 82.75 69 LEU A C 1
ATOM 561 O O . LEU A 1 69 ? -12.384 -4.086 7.889 1.00 82.75 69 LEU A O 1
ATOM 565 N N . GLU A 1 70 ? -14.360 -4.720 8.747 1.00 87.38 70 GLU A N 1
ATOM 566 C CA . GLU A 1 70 ? -14.286 -6.109 8.283 1.00 87.38 70 GLU A CA 1
ATOM 567 C C . GLU A 1 70 ? -14.041 -6.195 6.764 1.00 87.38 70 GLU A C 1
ATOM 569 O O . GLU A 1 70 ? -14.791 -5.640 5.961 1.00 87.38 70 GLU A O 1
ATOM 574 N N . SER A 1 71 ? -12.978 -6.909 6.373 1.00 86.81 71 SER A N 1
ATOM 575 C CA . SER A 1 71 ? -12.536 -7.094 4.977 1.00 86.81 71 SER A CA 1
ATOM 576 C C . SER A 1 71 ? -12.202 -5.806 4.205 1.00 86.81 71 SER A C 1
ATOM 578 O O . SER A 1 71 ? -12.194 -5.812 2.973 1.00 86.81 71 SER A O 1
ATOM 580 N N . LYS A 1 72 ? -11.896 -4.704 4.902 1.00 90.44 72 LYS A N 1
ATOM 581 C CA . LYS A 1 72 ? -11.488 -3.434 4.283 1.00 90.44 72 LYS A CA 1
ATOM 582 C C . LYS A 1 72 ? -10.040 -3.074 4.580 1.00 90.44 72 LYS A C 1
ATOM 584 O O . LYS A 1 72 ? -9.474 -3.494 5.590 1.00 90.44 72 LYS A O 1
ATOM 589 N N . LEU A 1 73 ? -9.451 -2.278 3.693 1.00 90.94 73 LEU A N 1
ATOM 590 C CA . LEU A 1 73 ? -8.175 -1.610 3.923 1.00 90.94 73 LEU A CA 1
ATOM 591 C C . LEU A 1 73 ? -8.418 -0.294 4.659 1.00 90.94 73 LEU A C 1
ATOM 593 O O . LEU A 1 73 ? -9.230 0.530 4.239 1.00 90.94 73 LEU A O 1
ATOM 597 N N . VAL A 1 74 ? -7.710 -0.107 5.766 1.00 91.69 74 VAL A N 1
ATOM 598 C CA . VAL A 1 74 ? -7.931 1.016 6.680 1.00 91.69 74 VAL 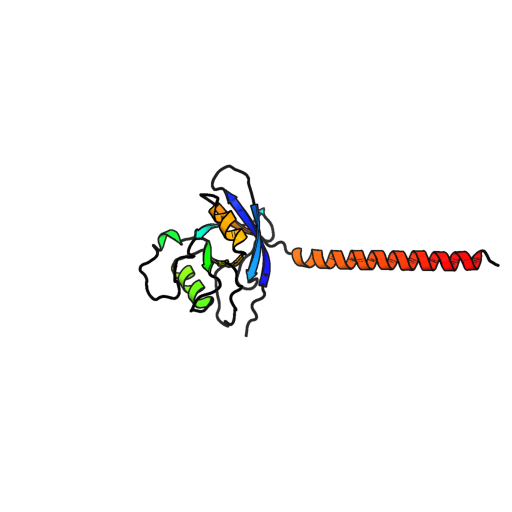A CA 1
ATOM 599 C C . VAL A 1 74 ? -6.873 2.085 6.447 1.00 91.69 74 VAL A C 1
ATOM 601 O O . VAL A 1 74 ? -5.677 1.802 6.517 1.00 91.69 74 VAL A O 1
ATOM 604 N N . LEU A 1 75 ? -7.307 3.313 6.169 1.00 91.44 75 LEU A N 1
ATOM 605 C CA . LEU A 1 75 ? -6.424 4.468 6.026 1.00 91.44 75 LEU A CA 1
ATOM 606 C C . LEU A 1 75 ? -6.162 5.089 7.393 1.00 91.44 75 LEU A C 1
ATOM 608 O O . LEU A 1 75 ? -7.097 5.513 8.067 1.00 91.44 75 LEU A O 1
ATOM 612 N N . ILE A 1 76 ? -4.892 5.164 7.787 1.00 90.75 76 ILE A N 1
ATOM 613 C CA . ILE A 1 76 ? -4.473 5.633 9.116 1.00 90.75 76 ILE A CA 1
ATOM 614 C C . ILE A 1 76 ? -3.307 6.616 8.952 1.00 90.75 76 ILE A C 1
ATOM 616 O O . ILE A 1 76 ? -2.491 6.446 8.036 1.00 90.75 76 ILE A O 1
ATOM 620 N N . PRO A 1 77 ? -3.177 7.650 9.801 1.00 88.62 77 PRO A N 1
ATOM 621 C CA . PRO A 1 77 ? -2.011 8.523 9.765 1.00 88.62 77 PRO A CA 1
ATOM 622 C C . PRO A 1 77 ? -0.721 7.736 10.041 1.00 88.62 77 PRO A C 1
ATOM 624 O O . PRO A 1 77 ? -0.656 6.903 10.948 1.00 88.62 77 PRO A O 1
ATOM 627 N N . GLY A 1 78 ? 0.339 8.010 9.275 1.00 83.69 78 GLY A N 1
ATOM 628 C CA . GLY A 1 78 ? 1.660 7.425 9.524 1.00 83.69 78 GLY A CA 1
ATOM 629 C C . GLY A 1 78 ? 2.224 7.850 10.882 1.00 83.69 78 GLY A C 1
ATOM 630 O O . GLY A 1 78 ? 2.724 7.029 11.652 1.00 83.69 78 GLY A O 1
ATOM 631 N N . GLN A 1 79 ? 2.044 9.117 11.251 1.00 83.00 79 GLN A N 1
ATOM 632 C CA . GLN A 1 79 ? 2.442 9.629 12.558 1.00 83.00 79 GLN A CA 1
ATOM 633 C C . GLN A 1 79 ? 1.338 9.403 13.599 1.00 83.00 79 GLN A C 1
ATOM 635 O O . GLN A 1 79 ? 0.221 9.876 13.428 1.00 83.00 79 GLN A O 1
ATOM 640 N N . ALA A 1 80 ? 1.664 8.709 14.689 1.00 80.75 80 ALA A N 1
ATOM 641 C CA . ALA A 1 80 ? 0.830 8.637 15.892 1.00 80.75 80 ALA A CA 1
ATOM 642 C C . ALA A 1 80 ? 1.679 8.201 17.099 1.00 80.75 80 ALA A C 1
ATOM 644 O O . ALA A 1 80 ? 2.879 7.953 16.964 1.00 80.75 80 ALA A O 1
ATOM 645 N N . ASN A 1 81 ? 1.042 8.113 18.267 1.00 83.06 81 ASN A N 1
ATOM 646 C CA . ASN A 1 81 ? 1.711 7.967 19.563 1.00 83.06 81 ASN A CA 1
ATOM 647 C C . ASN A 1 81 ? 2.057 6.517 19.958 1.00 83.06 81 ASN A C 1
ATOM 649 O O . ASN A 1 81 ? 2.739 6.315 20.957 1.00 83.06 81 ASN A O 1
ATOM 653 N N . CYS A 1 82 ? 1.599 5.520 19.199 1.00 82.00 82 CYS A N 1
ATOM 654 C CA . CYS A 1 82 ? 1.901 4.097 19.398 1.00 82.00 82 CYS A CA 1
ATOM 655 C C . CYS A 1 82 ? 2.625 3.503 18.187 1.00 82.00 82 CYS A C 1
ATOM 657 O O . CYS A 1 82 ? 2.754 4.165 17.150 1.00 82.00 82 CYS A O 1
ATOM 659 N N . SER A 1 83 ? 3.107 2.269 18.304 1.00 84.38 83 SER A N 1
ATOM 660 C CA . SER A 1 83 ? 3.886 1.630 17.248 1.00 84.38 83 SER A CA 1
ATOM 661 C C . SER A 1 83 ? 3.038 1.209 16.038 1.00 84.38 83 SER A C 1
ATOM 663 O O . SER A 1 83 ? 1.810 1.315 16.037 1.00 84.38 83 SER A O 1
ATOM 665 N N . ILE A 1 84 ? 3.696 0.775 14.959 1.00 84.38 84 ILE A N 1
ATOM 666 C CA . ILE A 1 84 ? 3.012 0.305 13.744 1.00 84.38 84 ILE A CA 1
ATOM 667 C C . ILE A 1 84 ? 2.341 -1.043 14.006 1.00 84.38 84 ILE A C 1
ATOM 669 O O . ILE A 1 84 ? 1.208 -1.254 13.566 1.00 84.38 84 ILE A O 1
ATOM 673 N N . TYR A 1 85 ? 3.014 -1.933 14.731 1.00 84.31 85 TYR A N 1
ATOM 674 C CA . TYR A 1 85 ? 2.490 -3.225 15.143 1.00 84.31 85 TYR A CA 1
ATOM 675 C C . TYR A 1 85 ? 1.222 -3.068 15.965 1.00 84.31 85 TYR A C 1
ATOM 677 O O . TYR A 1 85 ? 0.220 -3.669 15.595 1.00 84.31 85 TYR A O 1
ATOM 685 N N . ASP A 1 86 ? 1.212 -2.201 16.983 1.00 86.31 86 ASP A N 1
ATOM 686 C CA . ASP A 1 86 ? 0.030 -1.986 17.825 1.00 86.31 86 ASP A CA 1
ATOM 687 C C . ASP A 1 86 ? -1.185 -1.596 16.977 1.00 86.31 86 ASP A C 1
ATOM 689 O O . ASP A 1 86 ? -2.262 -2.186 17.086 1.00 86.31 86 ASP A O 1
ATOM 693 N N . ARG A 1 87 ? -1.000 -0.654 16.045 1.00 87.06 87 ARG A N 1
ATOM 694 C CA . ARG A 1 87 ? -2.075 -0.226 15.136 1.00 87.06 87 ARG A CA 1
ATOM 695 C C . ARG A 1 87 ? -2.532 -1.355 14.223 1.00 87.06 87 ARG A C 1
ATOM 697 O O . ARG A 1 87 ? -3.729 -1.516 13.985 1.00 87.06 87 ARG A O 1
ATOM 704 N N . THR A 1 88 ? -1.583 -2.140 13.723 1.00 86.56 88 THR A N 1
ATOM 705 C CA . THR A 1 88 ? -1.865 -3.268 12.833 1.00 86.56 88 THR A CA 1
ATOM 706 C C . THR A 1 88 ? -2.612 -4.381 13.547 1.00 86.56 88 THR A C 1
ATOM 708 O O . THR A 1 88 ? -3.590 -4.897 13.009 1.00 86.56 88 THR A O 1
ATOM 711 N N . MET A 1 89 ? -2.244 -4.663 14.791 1.00 86.50 89 MET A N 1
ATOM 712 C CA . MET A 1 89 ? -2.917 -5.622 15.656 1.00 86.50 89 MET A CA 1
ATOM 713 C C . MET A 1 89 ? -4.351 -5.201 15.961 1.00 86.50 89 MET A C 1
ATOM 715 O O . MET A 1 89 ? -5.250 -6.036 15.901 1.00 86.50 89 MET A O 1
ATOM 719 N N . VAL A 1 90 ? -4.601 -3.913 16.214 1.00 87.62 90 VAL A N 1
ATOM 720 C CA . VAL A 1 90 ? -5.966 -3.410 16.431 1.00 87.62 90 VAL A CA 1
ATOM 721 C C . VAL A 1 90 ? -6.827 -3.599 15.179 1.00 87.62 90 VAL A C 1
ATOM 723 O O . VAL A 1 90 ? -7.934 -4.128 15.264 1.00 87.62 90 VAL A O 1
ATOM 726 N N . VAL A 1 91 ? -6.328 -3.231 13.997 1.00 88.19 91 VAL A N 1
ATOM 727 C CA . VAL A 1 91 ? -7.078 -3.420 12.742 1.00 88.19 91 VAL A CA 1
ATOM 728 C C . VAL A 1 91 ? -7.307 -4.900 12.441 1.00 88.19 91 VAL A C 1
ATOM 730 O O . VAL A 1 91 ? -8.405 -5.287 12.035 1.00 88.19 91 VA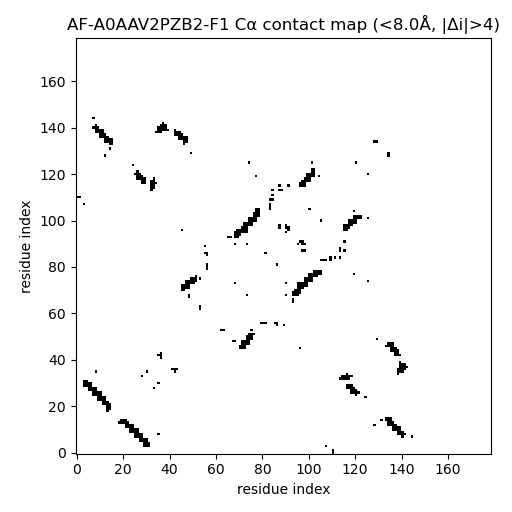L A O 1
ATOM 733 N N . GLN A 1 92 ? -6.310 -5.745 12.694 1.00 86.94 92 GLN A N 1
ATOM 734 C CA . GLN A 1 92 ? -6.422 -7.189 12.524 1.00 86.94 92 GLN A CA 1
ATOM 735 C C . GLN A 1 92 ? -7.421 -7.808 13.513 1.00 86.94 92 GLN A C 1
ATOM 737 O O . GLN A 1 92 ? -8.185 -8.695 13.130 1.00 86.94 92 GLN A O 1
ATOM 742 N N . ALA A 1 93 ? -7.492 -7.309 14.752 1.00 86.00 93 ALA A N 1
ATOM 743 C CA . ALA A 1 93 ? -8.485 -7.731 15.741 1.00 86.00 93 ALA A CA 1
ATOM 744 C C . ALA A 1 93 ? -9.924 -7.451 15.273 1.00 86.00 93 ALA A C 1
ATOM 746 O O . ALA A 1 93 ? -10.831 -8.237 15.546 1.00 86.00 93 ALA A O 1
ATOM 747 N N . TYR A 1 94 ? -10.124 -6.385 14.494 1.00 87.56 94 TYR A N 1
ATOM 748 C CA . TYR A 1 94 ? -11.397 -6.069 13.838 1.00 87.56 94 TYR A CA 1
ATOM 749 C C . TYR A 1 94 ? -11.576 -6.725 12.459 1.00 87.56 94 TYR A C 1
ATOM 751 O O . TYR A 1 94 ? -12.498 -6.369 11.727 1.00 87.56 94 TYR A O 1
ATOM 759 N N . LYS A 1 95 ? -10.729 -7.702 12.104 1.00 87.12 95 LYS A N 1
ATOM 760 C CA . LYS A 1 95 ? -10.737 -8.408 10.810 1.00 87.12 95 LYS A CA 1
ATOM 761 C C . LYS A 1 95 ? -10.591 -7.482 9.593 1.00 87.12 95 LYS A C 1
ATOM 763 O O . LYS A 1 95 ? -11.156 -7.753 8.529 1.00 87.12 95 LYS A O 1
ATOM 768 N N . GLY A 1 96 ? -9.843 -6.390 9.737 1.00 86.56 96 GLY A N 1
ATOM 769 C CA . GLY A 1 96 ? -9.424 -5.582 8.595 1.00 86.56 96 GLY A CA 1
ATOM 770 C C . GLY A 1 96 ? -8.520 -6.380 7.655 1.00 86.56 96 GLY A C 1
ATOM 771 O O . GLY A 1 96 ? -7.738 -7.221 8.095 1.00 86.56 96 GLY A O 1
ATOM 772 N N . ALA A 1 97 ? -8.617 -6.114 6.352 1.00 88.19 97 ALA A N 1
ATOM 773 C CA . ALA A 1 97 ? -7.765 -6.751 5.342 1.00 88.19 97 ALA A CA 1
ATOM 774 C C . ALA A 1 97 ? -6.308 -6.249 5.405 1.00 88.19 97 ALA A C 1
ATOM 776 O O . ALA A 1 97 ? -5.377 -6.933 4.969 1.00 88.19 97 ALA A O 1
ATOM 777 N N . GLY A 1 98 ? -6.104 -5.047 5.947 1.00 89.88 98 GLY A N 1
ATOM 778 C CA . GLY A 1 98 ? -4.793 -4.432 6.108 1.00 89.88 98 GLY A CA 1
ATOM 779 C C . GLY A 1 98 ? -4.870 -2.934 6.387 1.00 89.88 98 GLY A C 1
ATOM 780 O O . GLY A 1 98 ? -5.953 -2.366 6.550 1.00 89.88 98 GLY A O 1
ATOM 781 N N . ILE A 1 99 ? -3.703 -2.298 6.419 1.00 90.62 99 ILE A N 1
ATOM 782 C CA . ILE A 1 99 ? -3.525 -0.879 6.711 1.00 90.62 99 ILE A CA 1
ATOM 783 C C . ILE A 1 99 ? -2.770 -0.188 5.581 1.00 90.62 99 ILE A C 1
ATOM 785 O O . ILE A 1 99 ? -1.743 -0.666 5.093 1.00 90.62 99 ILE A O 1
ATOM 789 N N . LEU A 1 100 ? -3.257 0.997 5.228 1.00 91.69 100 LEU A N 1
ATOM 790 C CA . LEU A 1 100 ? -2.566 1.961 4.391 1.00 91.69 100 LEU A CA 1
ATOM 791 C C . LEU A 1 100 ? -2.221 3.193 5.232 1.00 91.69 100 LEU A C 1
ATOM 793 O O . LEU A 1 100 ? -3.087 3.987 5.599 1.00 91.69 100 LEU A O 1
ATOM 797 N N . PHE A 1 101 ? -0.938 3.360 5.529 1.00 91.38 101 PHE A N 1
ATOM 798 C CA . PHE A 1 101 ? -0.423 4.541 6.203 1.00 91.38 101 PHE A CA 1
ATOM 799 C C . PHE A 1 101 ? -0.348 5.711 5.229 1.00 91.38 101 PHE A C 1
ATOM 801 O O . PHE A 1 101 ? 0.225 5.599 4.146 1.00 91.38 101 PHE A O 1
ATOM 808 N N . VAL A 1 102 ? -0.886 6.861 5.615 1.00 90.75 102 VAL A N 1
ATOM 809 C CA . VAL A 1 102 ? -0.667 8.093 4.853 1.00 90.75 102 VAL A CA 1
ATOM 810 C C . VAL A 1 102 ? 0.589 8.782 5.357 1.00 90.75 102 VAL A C 1
ATOM 812 O O . VAL A 1 102 ? 0.770 8.938 6.564 1.00 90.75 102 VAL A O 1
ATOM 815 N N . TRP A 1 103 ? 1.446 9.176 4.411 1.00 83.00 103 TRP A N 1
ATOM 816 C CA . TRP A 1 103 ? 2.724 9.850 4.649 1.00 83.00 103 TRP A CA 1
ATOM 817 C C . TRP A 1 103 ? 2.627 10.913 5.759 1.00 83.00 103 TRP A C 1
ATOM 819 O O . TRP A 1 103 ? 1.673 11.698 5.740 1.00 83.00 103 TRP A O 1
ATOM 829 N N . PRO A 1 104 ? 3.598 10.998 6.695 1.00 77.12 104 PRO A N 1
ATOM 830 C CA . PRO A 1 104 ? 4.982 10.487 6.642 1.00 77.12 104 PRO A CA 1
ATOM 831 C C . PRO A 1 104 ? 5.177 8.978 6.842 1.00 77.12 104 PRO A C 1
ATOM 833 O O . PRO A 1 104 ? 4.360 8.317 7.475 1.00 77.12 104 PRO A O 1
ATOM 836 N N . ASN A 1 105 ? 6.276 8.447 6.280 1.00 69.00 105 ASN A N 1
ATOM 837 C CA . ASN A 1 105 ? 6.669 7.038 6.401 1.00 69.00 105 ASN A CA 1
ATOM 838 C C . ASN A 1 105 ? 6.865 6.675 7.884 1.00 69.00 105 ASN A C 1
ATOM 840 O O . ASN A 1 105 ? 7.726 7.274 8.539 1.00 69.00 105 ASN A O 1
ATOM 844 N N . PRO A 1 106 ? 6.076 5.740 8.430 1.00 67.56 106 PRO A N 1
ATOM 845 C CA . PRO A 1 106 ? 6.215 5.360 9.819 1.00 67.56 106 PRO A CA 1
ATOM 846 C C . PRO A 1 106 ? 7.473 4.491 9.993 1.00 67.56 106 PRO A C 1
ATOM 848 O O . PRO A 1 106 ? 7.798 3.636 9.169 1.00 67.56 106 PRO A O 1
ATOM 851 N N . VAL A 1 107 ? 8.219 4.714 11.075 1.00 66.62 107 VAL A N 1
ATOM 852 C CA . VAL A 1 107 ? 9.455 3.965 11.337 1.00 66.62 107 VAL A CA 1
ATOM 853 C C . VAL A 1 107 ? 9.103 2.552 11.810 1.00 66.62 107 VAL A C 1
ATOM 855 O O . VAL A 1 107 ? 8.615 2.370 12.924 1.00 66.62 107 VAL A O 1
ATOM 858 N N . LEU A 1 108 ? 9.364 1.546 10.972 1.00 66.50 108 LEU A N 1
ATOM 859 C CA . LEU A 1 108 ? 9.266 0.133 11.347 1.00 66.50 108 LEU A CA 1
ATOM 860 C C . LEU A 1 108 ? 10.512 -0.278 12.139 1.00 66.50 108 LEU A C 1
ATOM 862 O O . LEU A 1 108 ? 11.534 -0.636 11.558 1.00 66.50 108 LEU A O 1
ATOM 866 N N . ASN A 1 109 ? 10.414 -0.241 13.466 1.00 61.47 109 ASN A N 1
ATOM 867 C CA . ASN A 1 109 ? 11.470 -0.710 14.373 1.00 61.47 109 ASN A CA 1
ATOM 868 C C . ASN A 1 109 ? 11.179 -2.087 14.985 1.00 61.47 109 ASN A C 1
ATOM 870 O O . ASN A 1 109 ? 11.859 -2.506 15.920 1.00 61.47 109 ASN A O 1
ATOM 874 N N . GLU A 1 110 ? 10.165 -2.790 14.491 1.00 63.69 110 GLU A N 1
ATOM 875 C CA . GLU A 1 110 ? 9.608 -3.923 15.223 1.00 63.69 110 GLU A CA 1
ATOM 876 C C . GLU A 1 110 ? 10.170 -5.267 14.779 1.00 63.69 110 GLU A C 1
ATOM 878 O O . GLU A 1 110 ? 10.502 -5.506 13.623 1.00 63.69 110 GLU A O 1
ATOM 883 N N . THR A 1 111 ? 10.319 -6.163 15.745 1.00 59.53 111 THR A N 1
ATOM 884 C CA . THR A 1 111 ? 10.823 -7.524 15.539 1.00 59.53 111 THR A CA 1
ATOM 885 C C . THR A 1 111 ? 9.705 -8.559 15.461 1.00 59.53 111 THR A C 1
ATOM 887 O O . THR A 1 111 ? 9.995 -9.741 15.284 1.00 59.53 111 THR A O 1
ATOM 890 N N . GLU A 1 112 ? 8.454 -8.125 15.615 1.00 69.12 112 GLU A N 1
ATOM 891 C CA . GLU A 1 112 ? 7.280 -8.980 15.797 1.00 69.12 112 GLU A CA 1
ATOM 892 C C . GLU A 1 112 ? 6.568 -9.281 14.477 1.00 69.12 112 GLU A C 1
ATOM 894 O O . GLU A 1 112 ? 6.631 -8.496 13.535 1.00 69.12 112 GLU A O 1
ATOM 899 N N . GLU A 1 113 ? 5.930 -10.449 14.389 1.00 69.75 113 GLU A N 1
ATOM 900 C CA . GLU A 1 113 ? 5.312 -10.934 13.154 1.00 69.75 113 GLU A CA 1
ATOM 901 C C . GLU A 1 113 ? 3.960 -10.263 12.905 1.00 69.75 113 GLU A C 1
ATOM 903 O O . GLU A 1 113 ? 3.031 -10.390 13.697 1.00 69.75 113 GLU A O 1
ATOM 908 N N . ILE A 1 114 ? 3.843 -9.580 11.766 1.00 73.44 114 ILE A N 1
ATOM 909 C CA . ILE A 1 114 ? 2.605 -8.948 11.312 1.00 73.44 114 ILE A CA 1
ATOM 910 C C . ILE A 1 114 ? 2.013 -9.787 10.182 1.00 73.44 114 ILE A C 1
ATOM 912 O O . ILE A 1 114 ? 2.686 -10.041 9.186 1.00 73.44 114 ILE A O 1
ATOM 916 N N . ASN A 1 115 ? 0.746 -10.187 10.318 1.00 76.38 115 ASN A N 1
ATOM 917 C CA . ASN A 1 115 ? 0.029 -10.984 9.316 1.00 76.38 115 ASN A CA 1
ATOM 918 C C . ASN A 1 115 ? -1.087 -10.176 8.634 1.00 76.38 115 ASN A C 1
ATOM 920 O O . ASN A 1 115 ? -2.223 -10.630 8.499 1.00 76.38 115 ASN A O 1
ATOM 924 N N . ALA A 1 116 ? -0.771 -8.939 8.265 1.00 79.75 116 ALA A N 1
ATOM 925 C CA . ALA A 1 116 ? -1.689 -8.025 7.608 1.00 79.75 116 ALA A CA 1
ATOM 926 C C . ALA A 1 116 ? -0.958 -7.243 6.517 1.00 79.75 116 ALA A C 1
ATOM 928 O O . ALA A 1 116 ? 0.238 -6.964 6.621 1.00 79.75 116 ALA A O 1
ATOM 929 N N . THR A 1 117 ? -1.696 -6.861 5.475 1.00 85.88 117 THR A N 1
ATOM 930 C CA . THR A 1 117 ? -1.137 -6.059 4.385 1.00 85.88 117 THR A CA 1
ATOM 931 C C . THR A 1 117 ? -0.832 -4.659 4.902 1.00 85.88 117 THR A C 1
ATOM 933 O O . THR A 1 117 ? -1.736 -3.954 5.338 1.00 85.88 117 THR A O 1
ATOM 936 N N . ILE A 1 118 ? 0.432 -4.251 4.833 1.00 88.94 118 ILE A N 1
ATOM 937 C CA . ILE A 1 118 ? 0.901 -2.904 5.154 1.00 88.94 118 ILE A CA 1
ATOM 938 C C . ILE A 1 118 ? 1.371 -2.206 3.879 1.00 88.94 118 ILE A C 1
ATOM 940 O O . ILE A 1 118 ? 2.238 -2.712 3.153 1.00 88.94 118 ILE A O 1
ATOM 944 N N . GLY A 1 119 ? 0.830 -1.012 3.648 1.00 89.88 119 GLY A N 1
ATOM 945 C CA . GLY A 1 119 ? 1.273 -0.091 2.609 1.00 89.88 119 GLY A CA 1
ATOM 946 C C . GLY A 1 119 ? 1.367 1.345 3.109 1.00 89.88 119 GLY A C 1
ATOM 947 O O . GLY A 1 119 ? 0.796 1.699 4.135 1.00 89.88 119 GLY A O 1
ATOM 948 N N . ILE A 1 120 ? 2.087 2.175 2.366 1.00 90.75 120 ILE A N 1
ATOM 949 C CA . ILE A 1 120 ? 2.224 3.610 2.582 1.00 90.75 120 ILE A CA 1
ATOM 950 C C . ILE A 1 120 ? 1.837 4.319 1.296 1.00 90.75 120 ILE A C 1
ATOM 952 O O . ILE A 1 120 ? 2.357 4.007 0.222 1.00 90.75 120 ILE A O 1
ATOM 956 N N . ILE A 1 121 ? 0.967 5.311 1.414 1.00 92.44 121 ILE A N 1
ATOM 957 C CA . ILE A 1 121 ? 0.533 6.156 0.306 1.00 92.44 121 ILE A CA 1
ATOM 958 C C . ILE A 1 121 ? 0.747 7.631 0.641 1.00 92.44 121 ILE A C 1
ATOM 960 O O . ILE A 1 121 ? 0.846 8.036 1.800 1.00 92.44 121 ILE A O 1
ATOM 964 N N . HIS A 1 122 ? 0.795 8.466 -0.390 1.00 91.62 122 HIS A N 1
ATOM 965 C CA . HIS A 1 122 ? 0.853 9.910 -0.208 1.00 91.62 122 HIS A CA 1
ATOM 966 C C . HIS A 1 122 ? -0.537 10.489 0.113 1.00 91.62 122 HIS A C 1
ATOM 968 O O . HIS A 1 122 ? -1.561 9.942 -0.299 1.00 91.62 122 HIS A O 1
ATOM 974 N N . ASN A 1 123 ? -0.593 11.637 0.796 1.00 90.38 123 ASN A N 1
ATOM 975 C CA . ASN A 1 123 ? -1.869 12.277 1.142 1.00 90.38 123 ASN A CA 1
ATOM 976 C C . ASN A 1 123 ? -2.680 12.683 -0.106 1.00 90.38 123 ASN A C 1
ATOM 978 O O . ASN A 1 123 ? -3.900 12.575 -0.127 1.00 90.38 123 ASN A O 1
ATOM 982 N N . SER A 1 124 ? -2.005 13.061 -1.196 1.00 91.00 124 SER A N 1
ATOM 983 C CA . SER A 1 124 ? -2.679 13.319 -2.479 1.00 91.00 124 SER A CA 1
ATOM 984 C C . SER A 1 124 ? -3.385 12.080 -3.042 1.00 91.00 124 SER A C 1
ATOM 986 O O . SER A 1 124 ? -4.441 12.216 -3.653 1.00 91.00 124 SER A O 1
ATOM 988 N N . THR A 1 125 ? -2.835 10.880 -2.824 1.00 90.88 125 THR A N 1
ATOM 989 C CA . THR A 1 125 ? -3.474 9.614 -3.204 1.00 90.88 125 THR A CA 1
ATOM 990 C C . THR A 1 125 ? -4.729 9.377 -2.373 1.00 90.88 125 THR A C 1
ATOM 992 O O . THR A 1 125 ? -5.771 9.073 -2.941 1.00 90.88 125 THR A O 1
ATOM 995 N N . ARG A 1 126 ? -4.661 9.584 -1.049 1.00 90.50 126 ARG A N 1
ATOM 996 C CA . ARG A 1 126 ? -5.830 9.488 -0.158 1.00 90.50 126 ARG A CA 1
ATOM 997 C C . ARG A 1 126 ? -6.976 10.370 -0.653 1.00 90.50 126 ARG A C 1
ATOM 999 O O . ARG A 1 126 ? -8.078 9.871 -0.829 1.00 90.50 126 ARG A O 1
ATOM 1006 N N . ILE A 1 127 ? -6.712 11.654 -0.897 1.00 90.38 127 ILE A N 1
ATOM 1007 C CA . ILE A 1 127 ? -7.747 12.613 -1.316 1.00 90.38 127 ILE A CA 1
ATOM 1008 C C . ILE A 1 127 ? -8.450 12.124 -2.591 1.00 90.38 127 ILE A C 1
ATOM 1010 O O . ILE A 1 127 ? -9.673 12.091 -2.638 1.00 90.38 127 ILE A O 1
ATOM 1014 N N . LYS A 1 128 ? -7.683 11.652 -3.582 1.00 89.25 128 LYS A N 1
ATOM 1015 C CA . LYS A 1 128 ? -8.232 11.110 -4.836 1.00 89.25 128 LYS A CA 1
ATOM 1016 C C . LYS A 1 128 ? -9.016 9.807 -4.659 1.00 89.25 128 LYS A C 1
ATOM 1018 O O . LYS A 1 128 ? -9.932 9.542 -5.428 1.00 89.25 128 LYS A O 1
ATOM 1023 N N . LEU A 1 129 ? -8.642 8.972 -3.689 1.00 87.81 129 LEU A N 1
ATOM 1024 C CA . LEU A 1 129 ? -9.374 7.741 -3.380 1.00 87.81 129 LEU A CA 1
ATOM 1025 C C . LEU A 1 129 ? -10.720 8.032 -2.709 1.00 87.81 129 LEU A C 1
ATOM 1027 O O . LEU A 1 129 ? -11.673 7.303 -2.953 1.00 87.81 129 LEU A O 1
ATOM 1031 N N . LEU A 1 130 ? -10.794 9.084 -1.890 1.00 87.69 130 LEU A N 1
ATOM 1032 C CA . LEU A 1 130 ? -11.999 9.460 -1.145 1.00 87.69 130 LEU A CA 1
ATOM 1033 C C . LEU A 1 130 ? -12.955 10.367 -1.926 1.00 87.69 130 LEU A C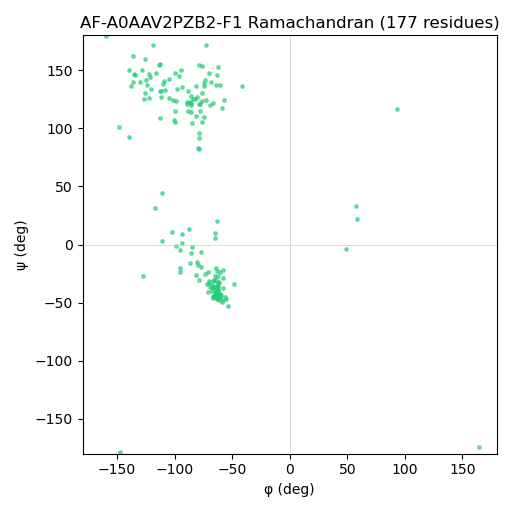 1
ATOM 1035 O O . LEU A 1 130 ? -14.109 10.496 -1.541 1.00 87.69 130 LEU A O 1
ATOM 1039 N N . GLU A 1 131 ? -12.500 10.980 -3.019 1.00 85.75 131 GLU A N 1
ATOM 1040 C CA . GLU A 1 131 ? -13.359 11.753 -3.930 1.00 85.75 131 GLU A CA 1
ATOM 1041 C C . GLU A 1 131 ? -14.426 10.879 -4.613 1.00 85.75 131 GLU A C 1
ATOM 1043 O O . GLU A 1 131 ? -15.461 11.369 -5.056 1.00 85.75 131 GLU A O 1
ATOM 1048 N N . LYS A 1 132 ? -14.184 9.569 -4.689 1.00 79.31 132 LYS A N 1
ATOM 1049 C CA . LYS A 1 132 ? -15.099 8.588 -5.264 1.00 79.31 132 LYS A CA 1
ATOM 1050 C C . LYS A 1 132 ? -15.875 7.898 -4.131 1.00 79.31 132 LYS A C 1
ATOM 1052 O O . LYS A 1 132 ? -15.274 7.268 -3.266 1.00 79.31 132 LYS A O 1
ATOM 1057 N N . ASP A 1 133 ? -17.207 7.947 -4.181 1.00 71.12 133 ASP A N 1
ATOM 1058 C CA . ASP A 1 133 ? -18.102 7.441 -3.118 1.00 71.12 133 ASP A CA 1
ATOM 1059 C C . ASP A 1 133 ? -17.964 5.938 -2.819 1.00 71.12 133 ASP A C 1
ATOM 1061 O O . ASP A 1 133 ? -18.330 5.463 -1.743 1.00 71.12 133 ASP A O 1
ATOM 1065 N N . SER A 1 134 ? -17.479 5.141 -3.770 1.00 82.25 134 SER A N 1
ATOM 1066 C CA . SER A 1 134 ? -17.273 3.706 -3.574 1.00 82.25 134 SER A CA 1
ATOM 1067 C C . SER A 1 134 ? -16.087 3.231 -4.396 1.00 82.25 134 SER A C 1
ATOM 1069 O O . SER A 1 134 ? -16.185 3.038 -5.608 1.00 82.25 134 SER A O 1
ATOM 1071 N N . VAL A 1 135 ? -14.955 3.060 -3.714 1.00 87.62 135 VAL A N 1
ATOM 1072 C CA . VAL A 1 135 ? -13.696 2.617 -4.309 1.00 87.62 135 VAL A CA 1
ATOM 1073 C C . VAL A 1 135 ? -13.231 1.338 -3.655 1.00 87.62 135 VAL A C 1
ATOM 1075 O O . VAL A 1 135 ? -13.166 1.223 -2.428 1.00 87.62 135 VAL A O 1
ATOM 1078 N N . GLU A 1 136 ? -12.832 0.404 -4.501 1.00 89.94 136 GLU A N 1
ATOM 1079 C CA . GLU A 1 136 ? -12.022 -0.724 -4.090 1.00 89.94 136 GLU A CA 1
ATOM 1080 C C . GLU A 1 136 ? -10.594 -0.508 -4.560 1.00 89.94 136 GLU A C 1
ATOM 1082 O O . GLU A 1 136 ? -10.363 -0.010 -5.666 1.00 89.94 136 GLU A O 1
ATOM 1087 N N . VAL A 1 137 ? -9.637 -0.906 -3.730 1.00 90.44 137 VAL A N 1
ATOM 1088 C CA . VAL A 1 137 ? -8.228 -0.892 -4.100 1.00 90.44 137 VAL A CA 1
ATOM 1089 C C . VAL A 1 137 ? -7.609 -2.263 -4.007 1.00 90.44 137 VAL A C 1
ATOM 1091 O O . VAL A 1 137 ? -7.921 -3.054 -3.117 1.00 90.44 137 VAL A O 1
ATOM 1094 N N . GLY A 1 138 ? -6.705 -2.517 -4.936 1.00 89.75 138 GLY A N 1
ATOM 1095 C CA . GLY A 1 138 ? -5.925 -3.730 -4.998 1.00 89.75 138 GLY A CA 1
ATOM 1096 C C . GLY A 1 138 ? -4.446 -3.415 -5.150 1.00 89.75 138 GLY A C 1
ATOM 1097 O O . GLY A 1 138 ? -4.060 -2.478 -5.854 1.00 89.75 138 GLY A O 1
ATOM 1098 N N . LEU A 1 139 ? -3.621 -4.180 -4.440 1.00 88.94 139 LEU A N 1
ATOM 1099 C CA . LEU A 1 139 ? -2.174 -4.027 -4.463 1.00 88.94 139 LEU A CA 1
ATOM 1100 C C . LEU A 1 139 ? -1.579 -4.886 -5.580 1.00 88.94 139 LEU A C 1
ATOM 1102 O O . LEU A 1 139 ? -1.702 -6.112 -5.577 1.00 88.94 139 LEU A O 1
ATOM 1106 N N . TYR A 1 140 ? -0.896 -4.218 -6.498 1.00 87.44 140 TYR A N 1
ATOM 1107 C CA . TYR A 1 140 ? -0.236 -4.798 -7.653 1.00 87.44 140 TYR A CA 1
ATOM 1108 C C . TYR A 1 140 ? 1.253 -4.450 -7.611 1.00 87.44 140 TYR A C 1
ATOM 1110 O O . TYR A 1 140 ? 1.631 -3.286 -7.493 1.00 87.44 140 TYR A O 1
ATOM 1118 N N . ALA A 1 141 ? 2.126 -5.446 -7.687 1.00 84.56 141 ALA A N 1
ATOM 1119 C CA . ALA A 1 141 ? 3.565 -5.236 -7.749 1.00 84.56 141 ALA A CA 1
ATOM 1120 C C . ALA A 1 141 ? 4.183 -6.225 -8.745 1.00 84.56 141 ALA A C 1
ATOM 1122 O O . ALA A 1 141 ? 4.528 -7.345 -8.361 1.00 84.56 141 ALA A O 1
ATOM 1123 N N . PRO A 1 142 ? 4.335 -5.831 -10.019 1.00 75.94 142 PRO A N 1
ATOM 1124 C CA . PRO A 1 142 ? 5.006 -6.673 -10.991 1.00 75.94 142 PRO A CA 1
ATOM 1125 C C . PRO A 1 142 ? 6.469 -6.853 -10.584 1.00 75.94 142 PRO A C 1
ATOM 1127 O O . PRO A 1 142 ? 7.141 -5.894 -10.188 1.00 75.94 142 PRO A O 1
ATOM 1130 N N . GLU A 1 143 ? 6.969 -8.087 -10.693 1.00 67.38 143 GLU A N 1
ATOM 1131 C CA . GLU A 1 143 ? 8.352 -8.440 -10.327 1.00 67.38 143 GLU A CA 1
ATOM 1132 C C . GLU A 1 143 ? 9.389 -7.612 -11.103 1.00 67.38 143 GLU A C 1
ATOM 1134 O O . GLU A 1 143 ? 10.505 -7.391 -10.629 1.00 67.38 143 GLU A O 1
ATOM 1139 N N . ASP A 1 144 ? 8.985 -7.070 -12.251 1.00 60.78 144 ASP A N 1
ATOM 1140 C CA . ASP A 1 144 ? 9.844 -6.343 -13.170 1.00 60.78 144 ASP A CA 1
ATOM 1141 C C . ASP A 1 144 ? 10.189 -4.907 -12.769 1.00 60.78 144 ASP A C 1
ATOM 1143 O O . ASP A 1 144 ? 11.039 -4.298 -13.418 1.00 60.78 144 ASP A O 1
ATOM 1147 N N . PHE A 1 145 ? 9.613 -4.341 -11.702 1.00 57.41 145 PHE A N 1
ATOM 1148 C CA . PHE A 1 145 ? 9.913 -2.948 -11.329 1.00 57.41 145 PHE A CA 1
ATOM 1149 C C . PHE A 1 145 ? 11.408 -2.695 -11.076 1.00 57.41 145 PHE A C 1
ATOM 1151 O O . PHE A 1 145 ? 11.940 -1.661 -11.487 1.00 57.41 145 PHE A O 1
ATOM 1158 N N . ASN A 1 146 ? 12.111 -3.658 -10.475 1.00 55.28 146 ASN A N 1
ATOM 1159 C CA . ASN A 1 146 ? 13.565 -3.583 -10.298 1.00 55.28 146 ASN A CA 1
ATOM 1160 C C . ASN A 1 146 ? 14.326 -3.949 -11.582 1.00 55.28 146 ASN A C 1
ATOM 1162 O O . ASN A 1 146 ? 15.403 -3.410 -11.849 1.00 55.28 146 ASN A O 1
ATOM 1166 N N . THR A 1 147 ? 13.758 -4.827 -12.408 1.00 55.66 147 THR A N 1
ATOM 1167 C CA . THR A 1 147 ? 14.342 -5.249 -13.684 1.00 55.66 147 THR A CA 1
ATOM 1168 C C . THR A 1 147 ? 14.371 -4.095 -14.693 1.00 55.66 147 THR A C 1
ATOM 1170 O O . THR A 1 147 ? 15.354 -3.942 -15.413 1.00 55.66 147 THR A O 1
ATOM 1173 N N . ILE A 1 148 ? 13.371 -3.203 -14.684 1.00 58.78 148 ILE A N 1
ATOM 1174 C CA . ILE A 1 148 ? 13.311 -2.007 -15.548 1.00 58.78 148 ILE A CA 1
ATOM 1175 C C . ILE A 1 148 ? 14.501 -1.071 -15.309 1.00 58.78 148 ILE A C 1
ATOM 1177 O O . ILE A 1 148 ? 15.128 -0.619 -16.270 1.00 58.78 148 ILE A O 1
ATOM 1181 N N . ALA A 1 149 ? 14.876 -0.831 -14.051 1.00 59.81 149 ALA A N 1
ATOM 1182 C CA . ALA A 1 149 ? 16.073 -0.049 -13.735 1.00 59.81 149 ALA A CA 1
ATOM 1183 C C . ALA A 1 149 ? 17.352 -0.723 -14.268 1.00 59.81 149 ALA A C 1
ATOM 1185 O O . ALA A 1 149 ? 18.257 -0.044 -14.760 1.00 59.81 149 ALA A O 1
ATOM 1186 N N . SER A 1 150 ? 17.405 -2.060 -14.241 1.00 60.81 150 SER A N 1
ATOM 1187 C CA . SER A 1 150 ? 18.509 -2.817 -14.836 1.00 60.81 150 SER A CA 1
ATOM 1188 C C . SER A 1 150 ? 18.519 -2.769 -16.368 1.00 60.81 150 SER A C 1
ATOM 1190 O O . SER A 1 150 ? 19.594 -2.812 -16.961 1.00 60.81 150 SER A O 1
ATOM 1192 N N . TYR A 1 151 ? 17.367 -2.671 -17.034 1.00 69.12 151 TYR A N 1
ATOM 1193 C CA . TYR A 1 151 ? 17.325 -2.506 -18.490 1.00 69.12 151 TYR A CA 1
ATOM 1194 C C . TYR A 1 151 ? 17.831 -1.121 -18.915 1.00 69.12 151 TYR A C 1
ATOM 1196 O O . TYR A 1 151 ? 18.555 -1.014 -19.905 1.00 69.12 151 TYR A O 1
ATOM 1204 N N . TYR A 1 152 ? 17.539 -0.070 -18.141 1.00 76.88 152 TYR A N 1
ATOM 1205 C CA . TYR A 1 152 ? 18.055 1.276 -18.414 1.00 76.88 152 TYR A CA 1
ATOM 1206 C C . TYR A 1 152 ? 19.585 1.341 -18.381 1.00 76.88 152 TYR A C 1
ATOM 1208 O O . TYR A 1 152 ? 20.197 1.912 -19.286 1.00 76.88 152 TYR A O 1
ATOM 1216 N N . SER A 1 153 ? 20.221 0.735 -17.374 1.00 81.94 153 SER A N 1
ATOM 1217 C CA . SER A 1 153 ? 21.687 0.702 -17.298 1.00 81.94 153 SER A CA 1
ATOM 1218 C C . SER A 1 153 ? 22.301 -0.090 -18.459 1.00 81.94 153 SER A C 1
ATOM 1220 O O . SER A 1 153 ? 23.313 0.330 -19.020 1.00 81.94 153 SER A O 1
ATOM 1222 N N . LEU A 1 154 ? 21.648 -1.172 -18.890 1.00 83.81 154 LEU A N 1
ATOM 1223 C CA . LEU A 1 154 ? 22.072 -1.992 -20.027 1.00 83.81 154 LEU A CA 1
ATOM 1224 C C . LEU A 1 154 ? 22.034 -1.202 -21.348 1.00 83.81 154 LEU A C 1
ATOM 1226 O O . LEU A 1 154 ? 22.985 -1.261 -22.128 1.00 83.81 154 LEU A O 1
ATOM 1230 N N . VAL A 1 155 ? 20.995 -0.389 -21.566 1.00 87.56 155 VAL A N 1
ATOM 1231 C CA . VAL A 1 155 ? 20.894 0.500 -22.740 1.00 87.56 155 VAL A CA 1
ATOM 1232 C C . VAL A 1 155 ? 22.020 1.537 -22.757 1.00 87.56 155 VAL A C 1
ATOM 1234 O O . VAL A 1 155 ? 22.632 1.764 -23.801 1.00 87.56 155 VAL A O 1
ATOM 1237 N N . VAL A 1 156 ? 22.341 2.143 -21.610 1.00 88.31 156 VAL A N 1
ATOM 1238 C CA . VAL A 1 156 ? 23.435 3.126 -21.514 1.00 88.31 156 VAL A CA 1
ATOM 1239 C C . VAL A 1 156 ? 24.786 2.480 -21.825 1.00 88.31 156 VAL A C 1
ATOM 1241 O O . VAL A 1 156 ? 25.565 3.028 -22.608 1.00 88.31 156 VAL A O 1
ATOM 1244 N N . ILE A 1 157 ? 25.055 1.295 -21.268 1.00 90.19 157 ILE A N 1
ATOM 1245 C CA . ILE A 1 157 ? 26.282 0.538 -21.552 1.00 90.19 157 ILE A CA 1
ATOM 1246 C C . ILE A 1 157 ? 26.369 0.196 -23.044 1.00 90.19 157 ILE A C 1
ATOM 1248 O O . ILE A 1 157 ? 27.430 0.352 -23.650 1.00 90.19 157 ILE A O 1
ATOM 1252 N N . TRP A 1 158 ? 25.258 -0.216 -23.658 1.00 94.00 158 TRP A N 1
ATOM 1253 C CA . TRP A 1 158 ? 25.207 -0.525 -25.086 1.00 94.00 158 TRP A CA 1
ATOM 1254 C C . TRP A 1 158 ? 25.523 0.695 -25.966 1.00 94.00 158 TRP A C 1
ATOM 1256 O O . TRP A 1 158 ? 26.332 0.591 -26.891 1.00 94.00 158 TRP A O 1
ATOM 1266 N N . LEU A 1 159 ? 24.964 1.868 -25.650 1.00 95.44 159 LEU A N 1
ATOM 1267 C CA . LEU A 1 159 ? 25.259 3.112 -26.373 1.00 95.44 159 LEU A CA 1
ATOM 1268 C C . LEU A 1 159 ? 26.740 3.501 -26.269 1.00 95.44 159 LEU A C 1
ATOM 1270 O O . LEU A 1 159 ? 27.357 3.856 -27.277 1.00 95.44 159 LEU A O 1
ATOM 1274 N N . LEU A 1 160 ? 27.330 3.388 -25.075 1.00 94.56 160 LEU A N 1
ATOM 1275 C CA . LEU A 1 160 ? 28.760 3.639 -24.870 1.00 94.56 160 LEU A CA 1
ATOM 1276 C C . LEU A 1 160 ? 29.627 2.654 -25.663 1.00 94.56 160 LEU A C 1
ATOM 1278 O O . LEU A 1 160 ? 30.595 3.063 -26.305 1.00 94.56 160 LEU A O 1
ATOM 1282 N N . ALA A 1 161 ? 29.260 1.371 -25.680 1.00 95.31 161 ALA A N 1
ATOM 1283 C CA . ALA A 1 161 ? 29.971 0.355 -26.448 1.00 95.31 161 ALA A CA 1
ATOM 1284 C C . ALA A 1 161 ? 29.944 0.655 -27.957 1.00 95.31 161 ALA A C 1
ATOM 1286 O O . ALA A 1 161 ? 30.990 0.631 -28.609 1.00 95.31 161 ALA A O 1
ATOM 1287 N N . MET A 1 162 ? 28.781 1.016 -28.508 1.00 96.12 162 MET A N 1
ATOM 1288 C CA . MET A 1 162 ? 28.645 1.394 -29.921 1.00 96.12 162 MET A CA 1
ATOM 1289 C C . MET A 1 162 ? 29.471 2.639 -30.271 1.00 96.12 162 MET A C 1
ATOM 1291 O O . MET A 1 162 ? 30.096 2.695 -31.335 1.00 96.12 162 MET A O 1
ATOM 1295 N N . PHE A 1 163 ? 29.546 3.620 -29.371 1.00 95.44 163 PHE A N 1
ATOM 1296 C CA . PHE A 1 163 ? 30.389 4.801 -29.559 1.00 95.44 163 PHE A CA 1
A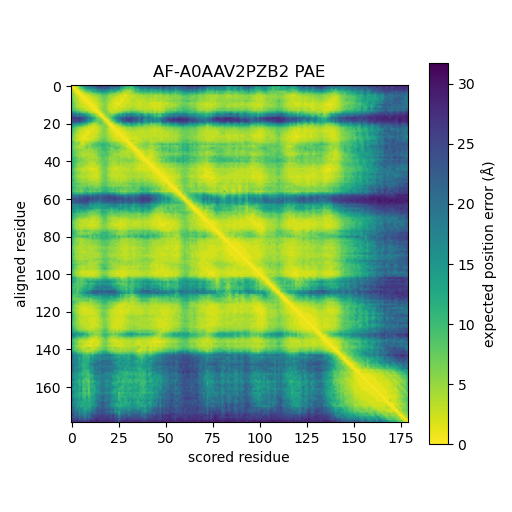TOM 1297 C C . PHE A 1 163 ? 31.889 4.451 -29.582 1.00 95.44 163 PHE A C 1
ATOM 1299 O O . PHE A 1 163 ? 32.639 4.923 -30.441 1.00 95.44 163 PHE A O 1
ATOM 1306 N N . CYS A 1 164 ? 32.339 3.567 -28.692 1.00 94.12 164 CYS A N 1
ATOM 1307 C CA . CYS A 1 164 ? 33.723 3.088 -28.673 1.00 94.12 164 CYS A CA 1
ATOM 1308 C C . CYS A 1 164 ? 34.082 2.295 -29.940 1.00 94.12 164 CYS A C 1
ATOM 1310 O O . CYS A 1 164 ? 35.142 2.507 -30.526 1.00 94.12 164 CYS A O 1
ATOM 1312 N N . VAL A 1 165 ? 33.191 1.415 -30.407 1.00 94.00 165 VAL A N 1
ATOM 1313 C CA . VAL A 1 165 ? 33.420 0.618 -31.624 1.00 94.00 165 VAL A CA 1
ATOM 1314 C C . VAL A 1 165 ? 33.475 1.504 -32.868 1.00 94.00 165 VAL A C 1
ATOM 1316 O O . VAL A 1 165 ? 34.363 1.337 -33.706 1.00 94.00 165 VAL A O 1
ATOM 1319 N N . THR A 1 166 ? 32.559 2.465 -32.995 1.00 93.19 166 THR A N 1
ATOM 1320 C CA . THR A 1 166 ? 32.524 3.381 -34.147 1.00 93.19 166 THR A CA 1
ATOM 1321 C C . THR A 1 166 ? 33.734 4.310 -34.174 1.00 93.19 166 THR A C 1
ATOM 1323 O O . THR A 1 166 ? 34.376 4.437 -35.218 1.00 93.19 166 THR A O 1
ATOM 1326 N N . SER A 1 167 ? 34.106 4.898 -33.033 1.00 91.88 167 SER A N 1
ATOM 1327 C CA . SER A 1 167 ? 35.310 5.732 -32.928 1.00 91.88 167 SER A CA 1
ATOM 1328 C C . SER A 1 167 ? 36.587 4.930 -33.200 1.00 91.88 167 SER A C 1
ATOM 1330 O O . SER A 1 167 ? 37.401 5.357 -34.018 1.00 91.88 167 SER A O 1
ATOM 1332 N N . GLY A 1 168 ? 36.740 3.739 -32.613 1.00 90.12 168 GLY A N 1
ATOM 1333 C CA . GLY A 1 168 ? 37.873 2.849 -32.884 1.00 90.12 168 GLY A CA 1
ATOM 1334 C C . GLY A 1 168 ? 37.981 2.475 -34.365 1.00 90.12 168 GLY A C 1
ATOM 1335 O O . GLY A 1 168 ? 39.040 2.636 -34.972 1.00 90.12 168 GLY A O 1
ATOM 1336 N N . SER A 1 169 ? 36.864 2.079 -34.981 1.00 88.25 169 SER A N 1
ATOM 1337 C CA . SER A 1 169 ? 36.809 1.733 -36.409 1.00 88.25 169 SER A CA 1
ATOM 1338 C C . SER A 1 169 ? 37.161 2.921 -37.310 1.00 88.25 169 SER A C 1
ATOM 1340 O O . SER A 1 169 ? 37.882 2.757 -38.295 1.00 88.25 169 SER A O 1
ATOM 1342 N N . PHE A 1 170 ? 36.707 4.130 -36.960 1.00 88.44 170 PHE A N 1
ATOM 1343 C CA . PHE A 1 170 ? 37.030 5.358 -37.689 1.00 88.44 170 PHE A CA 1
ATOM 1344 C C . PHE A 1 170 ? 38.536 5.652 -37.681 1.00 88.44 170 PHE A C 1
ATOM 1346 O O . PHE A 1 170 ? 39.126 5.908 -38.735 1.00 88.44 170 PHE A O 1
ATOM 1353 N N . TRP A 1 171 ? 39.183 5.573 -36.514 1.00 85.75 171 TRP A N 1
ATOM 1354 C CA . TRP A 1 171 ? 40.626 5.801 -36.404 1.00 85.75 171 TRP A CA 1
ATOM 1355 C C . TRP A 1 171 ? 41.434 4.720 -37.128 1.00 85.75 171 TRP A C 1
ATOM 1357 O O . TRP A 1 171 ? 42.339 5.056 -37.894 1.00 85.75 171 TRP A O 1
ATOM 1367 N N . SER A 1 172 ? 41.075 3.442 -36.971 1.00 79.81 172 SER A N 1
ATOM 1368 C CA . SER A 1 172 ? 41.741 2.335 -37.669 1.00 79.81 172 SER A CA 1
ATOM 1369 C C . SER A 1 172 ? 41.613 2.430 -39.194 1.00 79.81 172 SER A C 1
ATOM 1371 O O . SER A 1 172 ? 42.594 2.208 -39.906 1.00 79.81 172 SER A O 1
ATOM 1373 N N . GLY A 1 173 ? 40.446 2.821 -39.716 1.00 79.00 173 GLY A N 1
ATOM 1374 C CA . GLY A 1 173 ? 40.248 3.034 -41.154 1.00 79.00 173 GLY A CA 1
ATOM 1375 C C . GLY A 1 173 ? 41.067 4.204 -41.705 1.00 79.00 173 GLY A C 1
ATOM 1376 O O . GLY A 1 173 ? 41.618 4.126 -42.804 1.00 79.00 173 GLY A O 1
ATOM 1377 N N . ARG A 1 174 ? 41.221 5.280 -40.924 1.00 75.31 174 ARG A N 1
ATOM 1378 C CA . ARG A 1 174 ? 41.986 6.462 -41.345 1.00 75.31 174 ARG A CA 1
ATOM 1379 C C . ARG A 1 174 ? 43.492 6.207 -41.433 1.00 75.31 174 ARG A C 1
ATOM 1381 O O . ARG A 1 174 ? 44.144 6.798 -42.289 1.00 75.31 174 ARG A O 1
ATOM 1388 N N . VAL A 1 175 ? 44.041 5.349 -40.572 1.00 73.56 175 VAL A N 1
ATOM 1389 C CA . VAL A 1 175 ? 45.466 4.971 -40.610 1.00 73.56 175 VAL A CA 1
ATOM 1390 C C . VAL A 1 175 ? 45.786 4.166 -41.872 1.00 73.56 175 VAL A C 1
ATOM 1392 O O . VAL A 1 175 ? 46.823 4.379 -42.489 1.00 73.56 175 VAL A O 1
ATOM 1395 N N . ARG A 1 176 ? 44.868 3.297 -42.304 1.00 62.00 176 ARG A N 1
ATOM 1396 C CA . ARG A 1 176 ? 45.059 2.428 -43.472 1.00 62.00 176 ARG A CA 1
ATOM 1397 C C . ARG A 1 176 ? 44.969 3.151 -44.820 1.00 62.00 176 ARG A C 1
ATOM 1399 O O . ARG A 1 176 ? 45.594 2.701 -45.766 1.00 62.00 176 ARG A O 1
ATOM 1406 N N . ASN A 1 177 ? 44.255 4.274 -44.893 1.00 58.69 177 ASN A N 1
ATOM 1407 C CA . ASN A 1 177 ? 44.155 5.101 -46.106 1.00 58.69 177 ASN A CA 1
ATOM 1408 C C . ASN A 1 177 ? 45.193 6.246 -46.159 1.00 58.69 177 ASN A C 1
ATOM 1410 O O . ASN A 1 177 ? 45.070 7.142 -46.991 1.00 58.69 177 ASN A O 1
ATOM 1414 N N . LYS A 1 178 ? 46.167 6.270 -45.236 1.00 54.72 178 LYS A N 1
ATOM 1415 C CA . LYS A 1 178 ? 47.261 7.261 -45.180 1.00 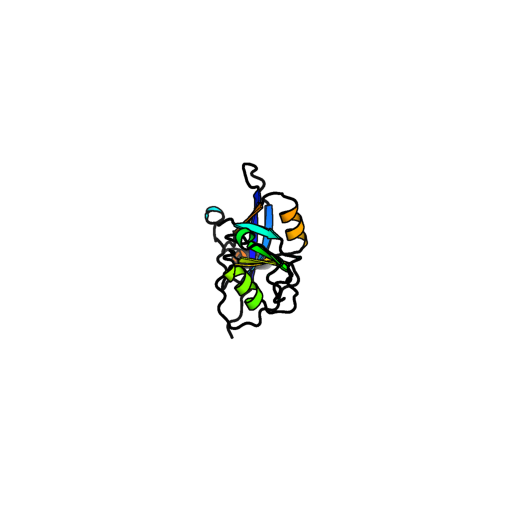54.72 178 LYS A CA 1
ATOM 1416 C C . LYS A 1 178 ? 48.650 6.681 -45.507 1.00 54.72 178 LYS A C 1
ATOM 1418 O O . LYS A 1 178 ? 49.628 7.422 -45.418 1.00 54.72 178 LYS A O 1
ATOM 1423 N N . LEU A 1 179 ? 48.723 5.399 -45.862 1.00 49.22 179 LEU A N 1
ATOM 1424 C CA . LEU A 1 179 ? 49.888 4.712 -46.435 1.00 49.22 179 LEU A CA 1
ATOM 1425 C C . LEU A 1 179 ? 49.637 4.489 -47.926 1.00 49.22 179 LEU A C 1
ATOM 1427 O O . LEU A 1 179 ? 50.617 4.596 -48.690 1.00 49.22 179 LEU A O 1
#

pLDDT: mean 80.61, std 11.8, range [48.28, 96.12]

Sequence (179 aa):
ARSYDWRAGILNSRGFGEYNETSQFCVHYCYNVSYAAKEDADVRYYGIYDAMDWDICSNSTNSINPKHLESKLVLIPGQANCSIYDRTMVVQAYKGAGILFVWPNPVLNETEEINATIGIIHNSTRIKLLEKDSVEVGLYAPEDFNTIASYYSLVVIWLLAMFCVTSGSFWSGRVRNKL

Organism: Meganyctiphanes norvegica (NCBI:txid48144)

Foldseek 3Di:
DDDFDWDKWWKWKDFDDDDPPIDIFIKTWRPVAADAAQDPVPWDWFWEDECAVPQLVDPPPPDDDLVVQARHEYEYELDDDDAPQSSLVSSVVSNHQAYEYEDDHHDPPDPDHHNHIYMYGYVVVVVVQVVHVIMIITIHHHPCPVVVVVVVVVVVVVVVVVVVVVVVVVVVVVVVVVD